Protein AF-A0A6B0SYF2-F1 (afdb_monomer)

Secondary structure (DSSP, 8-state):
----------EEEE--HHHHHHHHHHHTT-----S-TTS-HHHHHHHHHHHHHHHHHHHHHHHHHH-GGGEEE---TTS-SEEETTTEEEEEEE---SS--EEE--HHHHHH---SEEEEEEEEE-TTT--EEEEEEEEEEEHHHHHHHPEEEE-TT---EEEEEEGGGSBPGGGHHHHHTT-

Radius of gyration: 15.95 Å; Cα contacts (8 Å, |Δi|>4): 305; chains: 1; bounding box: 37×39×47 Å

Organism: NCBI:txid2692199

Solvent-accessible surface area (backbone atoms only — not comparable to full-atom values): 10683 Å² total; per-residue (Å²): 131,83,79,76,80,74,91,51,72,60,50,76,44,71,62,43,74,63,42,54,48,55,35,42,76,75,49,60,87,64,88,79,85,71,93,60,80,91,53,55,71,67,57,51,52,50,54,49,52,44,35,50,50,45,47,34,51,47,48,58,49,45,26,74,73,69,38,56,94,32,52,43,82,62,67,45,93,96,52,41,33,34,31,37,75,86,71,47,19,30,35,71,42,56,48,90,59,99,83,61,74,68,38,75,52,39,48,71,47,65,77,69,47,79,38,53,27,41,36,37,33,32,63,40,53,38,90,88,77,69,46,76,47,30,34,34,37,47,17,30,44,44,46,74,58,44,68,79,57,40,42,85,42,81,52,92,93,50,92,61,76,32,22,31,36,50,46,84,77,39,42,48,62,85,56,47,63,72,53,62,77,73,111

Nearest PDB structures (foldseek):
  8q5o-assembly1_A  TM=5.942E-01  e=2.520E-03  Escherichia coli
  4pbb-assembly1_B  TM=3.711E-01  e=7.738E-01  Acinetobacter baumannii SDF
  4d70-assembly2_B  TM=3.763E-01  e=3.142E+00  Clostridium perfringens
  5u89-assembly1_A  TM=2.869E-01  e=1.816E+00  Geobacillus sp. Y4.1MC1

Structure (mmCIF, N/CA/C/O backbone):
data_AF-A0A6B0SYF2-F1
#
_entry.id   AF-A0A6B0SYF2-F1
#
loop_
_atom_site.group_PDB
_atom_site.id
_atom_site.type_symbol
_atom_site.label_atom_id
_atom_site.label_alt_id
_atom_site.label_comp_id
_atom_site.label_asym_id
_atom_site.label_entity_id
_atom_site.label_seq_id
_atom_site.pdbx_PDB_ins_code
_atom_site.Cartn_x
_atom_site.Cartn_y
_atom_site.Cartn_z
_atom_site.occupancy
_atom_site.B_iso_or_equiv
_atom_site.auth_seq_id
_atom_site.auth_comp_id
_atom_site.auth_asym_id
_atom_site.auth_atom_id
_atom_site.pdbx_PDB_model_num
ATOM 1 N N . MET A 1 1 ? -3.662 -2.494 -30.083 1.00 35.22 1 MET A N 1
ATOM 2 C CA . MET A 1 1 ? -4.767 -3.052 -29.278 1.00 35.22 1 MET A CA 1
ATOM 3 C C . MET A 1 1 ? -5.211 -1.942 -28.348 1.00 35.22 1 MET A C 1
ATOM 5 O O . MET A 1 1 ? -4.351 -1.374 -27.693 1.00 35.22 1 MET A O 1
ATOM 9 N N . SER A 1 2 ? -6.476 -1.518 -28.399 1.00 30.83 2 SER A N 1
ATOM 10 C CA . SER A 1 2 ? -6.981 -0.477 -27.497 1.00 30.83 2 SER A CA 1
ATOM 11 C C . SER A 1 2 ? -7.066 -1.072 -26.095 1.00 30.83 2 SER A C 1
ATOM 13 O O . SER A 1 2 ? -7.820 -2.030 -25.904 1.00 30.83 2 SER A O 1
ATOM 15 N N . GLY A 1 3 ? -6.277 -0.552 -25.153 1.00 31.77 3 GLY A N 1
ATOM 16 C CA . GLY A 1 3 ? -6.391 -0.919 -23.745 1.00 31.77 3 GLY A CA 1
ATOM 17 C C . GLY A 1 3 ? -7.834 -0.703 -23.308 1.00 31.77 3 GLY A C 1
ATOM 18 O O . GLY A 1 3 ? -8.372 0.393 -23.464 1.00 31.77 3 GLY A O 1
ATOM 19 N N . LYS A 1 4 ? -8.498 -1.771 -22.863 1.00 35.62 4 LYS A N 1
ATOM 20 C CA . LYS A 1 4 ? -9.776 -1.628 -22.176 1.00 35.62 4 LYS A CA 1
ATOM 21 C C . LYS A 1 4 ? -9.460 -0.890 -20.884 1.00 35.62 4 LYS A C 1
ATOM 23 O O . LYS A 1 4 ? -8.804 -1.456 -20.018 1.00 35.62 4 LYS A O 1
ATOM 28 N N . GLN A 1 5 ? -9.878 0.367 -20.808 1.00 40.06 5 GLN A N 1
ATOM 29 C CA . GLN A 1 5 ? -9.921 1.112 -19.563 1.00 40.06 5 GLN A CA 1
ATOM 30 C C . GLN A 1 5 ? -10.749 0.271 -18.588 1.00 40.06 5 GLN A C 1
ATOM 32 O O . GLN A 1 5 ? -11.909 -0.043 -18.861 1.00 40.06 5 GLN A O 1
ATOM 37 N N . VAL A 1 6 ? -10.100 -0.230 -17.543 1.00 44.19 6 VAL A N 1
ATOM 38 C CA . VAL A 1 6 ? -10.791 -0.886 -16.441 1.00 44.19 6 VAL A CA 1
ATOM 39 C C . VAL A 1 6 ? -11.390 0.264 -15.642 1.00 44.19 6 VAL A C 1
ATOM 41 O O . VAL A 1 6 ? -10.643 1.092 -15.130 1.00 44.19 6 VAL A O 1
ATOM 44 N N . ASP A 1 7 ? -12.719 0.376 -15.628 1.00 45.16 7 ASP A N 1
ATOM 45 C CA . ASP A 1 7 ? -13.437 1.342 -14.789 1.00 45.16 7 ASP A CA 1
ATOM 46 C C . ASP A 1 7 ? -13.315 0.897 -13.323 1.00 45.16 7 ASP A C 1
ATOM 48 O O . ASP A 1 7 ? -14.240 0.333 -12.744 1.00 45.16 7 ASP A O 1
ATOM 52 N N . THR A 1 8 ? -12.137 1.081 -12.736 1.00 53.09 8 THR A N 1
ATOM 53 C CA . THR A 1 8 ? -11.933 1.051 -11.288 1.00 53.09 8 THR A CA 1
ATOM 54 C C . THR A 1 8 ? -11.911 2.486 -10.797 1.00 53.09 8 THR A C 1
ATOM 56 O O . THR A 1 8 ? -11.201 3.321 -11.360 1.00 53.09 8 THR A O 1
ATOM 59 N N . ALA A 1 9 ? -12.709 2.790 -9.775 1.00 61.03 9 ALA A N 1
ATOM 60 C CA . ALA A 1 9 ? -12.552 4.028 -9.029 1.00 61.03 9 ALA A CA 1
ATOM 61 C C . ALA A 1 9 ? -11.211 3.932 -8.293 1.00 61.03 9 ALA A C 1
ATOM 63 O O . ALA A 1 9 ? -11.071 3.165 -7.346 1.00 61.03 9 ALA A O 1
ATOM 64 N N . THR A 1 10 ? -10.193 4.612 -8.818 1.00 71.12 10 THR A N 1
ATOM 65 C CA . THR A 1 10 ? -8.870 4.663 -8.201 1.00 71.12 10 THR A CA 1
ATOM 66 C C . THR A 1 10 ? -8.692 5.985 -7.472 1.00 71.12 10 THR A C 1
ATOM 68 O O . THR A 1 10 ? -9.201 7.029 -7.895 1.00 71.12 10 THR A O 1
ATOM 71 N N . THR A 1 11 ? -7.937 5.950 -6.377 1.00 81.88 11 THR A N 1
ATOM 72 C CA . THR A 1 11 ? -7.636 7.138 -5.572 1.00 81.88 11 THR A CA 1
ATOM 73 C C . THR A 1 11 ? -6.151 7.439 -5.657 1.00 81.88 11 THR A C 1
ATOM 75 O O . THR A 1 11 ? -5.318 6.617 -5.286 1.00 81.88 11 THR A O 1
ATOM 78 N N . SER A 1 12 ? -5.795 8.631 -6.138 1.00 85.25 12 SER A N 1
ATOM 79 C CA . SER A 1 12 ? -4.397 9.059 -6.234 1.00 85.25 12 SER A CA 1
ATOM 80 C C . SER A 1 12 ? -3.984 9.892 -5.022 1.00 85.25 12 SER A C 1
ATOM 82 O O . SER A 1 12 ? -4.544 10.956 -4.754 1.00 85.25 12 SER A O 1
ATOM 84 N N . LEU A 1 13 ? -2.973 9.411 -4.307 1.00 87.25 13 LEU A N 1
ATOM 85 C CA . LEU A 1 13 ? -2.384 10.032 -3.130 1.00 87.25 13 LEU A CA 1
ATOM 86 C C . LEU A 1 13 ? -1.036 10.646 -3.504 1.00 87.25 13 LEU A C 1
ATOM 88 O O . LEU A 1 13 ? -0.145 9.980 -4.030 1.00 87.25 13 LEU A O 1
ATOM 92 N N . ARG A 1 14 ? -0.860 11.942 -3.241 1.00 89.56 14 ARG A N 1
ATOM 93 C CA . ARG A 1 14 ? 0.397 12.631 -3.549 1.00 89.56 14 ARG A CA 1
ATOM 94 C C . ARG A 1 14 ? 1.475 12.267 -2.530 1.00 89.56 14 ARG A C 1
ATOM 96 O O . ARG A 1 14 ? 1.251 12.402 -1.331 1.00 89.56 14 ARG A O 1
ATOM 103 N N . ILE A 1 15 ? 2.674 11.945 -3.012 1.00 88.19 15 ILE A N 1
ATOM 104 C CA . ILE A 1 15 ? 3.844 11.759 -2.150 1.00 88.19 15 ILE A CA 1
ATOM 105 C C . ILE A 1 15 ? 4.312 13.142 -1.682 1.00 88.19 15 ILE A C 1
ATOM 107 O O . ILE A 1 15 ? 4.732 13.983 -2.481 1.00 88.19 15 ILE A O 1
ATOM 111 N N . THR A 1 16 ? 4.186 13.400 -0.382 1.00 88.69 16 THR A N 1
ATOM 112 C CA . THR A 1 16 ? 4.585 14.666 0.251 1.00 88.69 16 THR A CA 1
ATOM 113 C C . THR A 1 16 ? 5.988 14.575 0.846 1.00 88.69 16 THR A C 1
ATOM 115 O O . THR A 1 16 ? 6.519 13.483 1.046 1.00 88.69 16 THR A O 1
ATOM 118 N N . ASP A 1 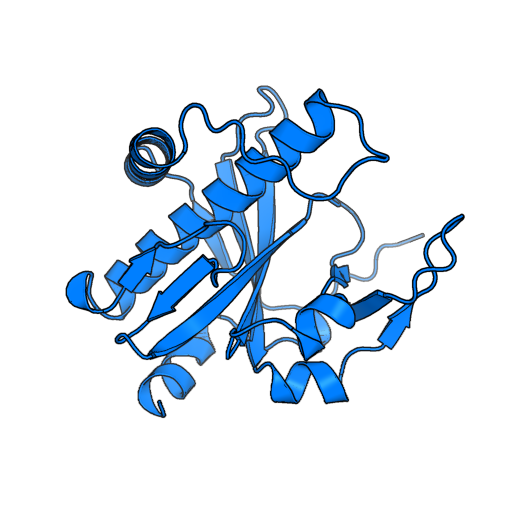17 ? 6.577 15.722 1.193 1.00 87.25 17 ASP A N 1
ATOM 119 C CA . ASP A 1 17 ? 7.881 15.765 1.866 1.00 87.25 17 ASP A CA 1
ATOM 120 C C . ASP A 1 17 ? 7.869 15.023 3.213 1.00 87.25 17 ASP A C 1
ATOM 122 O O . ASP A 1 17 ? 8.885 14.449 3.597 1.00 87.25 17 ASP A O 1
ATOM 126 N N . SER A 1 18 ? 6.726 14.991 3.921 1.00 87.31 18 SER A N 1
ATOM 127 C CA . SER A 1 18 ? 6.614 14.201 5.156 1.00 87.31 18 SER A CA 1
ATOM 128 C C . SER A 1 18 ? 6.722 12.715 4.857 1.00 87.31 18 SER A C 1
ATOM 130 O O . SER A 1 18 ? 7.582 12.063 5.430 1.00 87.31 18 SER A O 1
ATOM 132 N N . ILE A 1 19 ? 5.940 12.219 3.892 1.00 89.75 19 ILE A N 1
ATOM 133 C CA . ILE A 1 19 ? 5.958 10.808 3.480 1.00 89.75 19 ILE A CA 1
ATOM 134 C C . ILE A 1 19 ? 7.374 10.384 3.071 1.00 89.75 19 ILE A C 1
ATOM 136 O O . ILE A 1 19 ? 7.854 9.338 3.498 1.00 89.75 19 ILE A O 1
ATOM 140 N N . ARG A 1 20 ? 8.074 11.215 2.283 1.00 85.69 20 ARG A N 1
ATOM 141 C CA . ARG A 1 20 ? 9.464 10.939 1.881 1.00 85.69 20 ARG A CA 1
ATOM 142 C C . ARG A 1 20 ? 10.401 10.857 3.080 1.00 85.69 20 ARG A C 1
ATOM 144 O O . ARG A 1 20 ? 11.195 9.930 3.163 1.00 85.69 20 ARG A O 1
ATOM 151 N N . ARG A 1 21 ? 10.290 11.795 4.019 1.00 86.56 21 ARG A N 1
ATOM 152 C CA . ARG A 1 21 ? 11.096 11.803 5.243 1.00 86.56 21 ARG A CA 1
ATOM 153 C C . ARG A 1 21 ? 10.814 10.583 6.119 1.00 86.56 21 ARG A C 1
ATOM 155 O O . ARG A 1 21 ? 11.758 10.001 6.640 1.00 86.56 21 ARG A O 1
ATOM 162 N N . ASP A 1 22 ? 9.555 10.195 6.286 1.00 84.62 22 ASP A N 1
ATOM 163 C CA . ASP A 1 22 ? 9.177 9.060 7.135 1.00 84.62 22 ASP A CA 1
ATOM 164 C C . ASP A 1 22 ? 9.677 7.742 6.516 1.00 84.62 22 ASP A C 1
ATOM 166 O O . ASP A 1 22 ? 10.263 6.905 7.209 1.00 84.62 22 ASP A O 1
ATOM 170 N N . TYR A 1 23 ? 9.588 7.623 5.185 1.00 84.50 23 TYR A N 1
ATOM 171 C CA . TYR A 1 23 ? 10.283 6.592 4.411 1.00 84.50 23 TYR A CA 1
ATOM 172 C C . TYR A 1 23 ? 11.799 6.598 4.649 1.00 84.50 23 TYR A C 1
ATOM 174 O O . TYR A 1 23 ? 12.369 5.560 4.976 1.00 84.50 23 TYR A O 1
ATOM 182 N N . GLU A 1 24 ? 12.471 7.744 4.528 1.00 84.38 24 GLU A N 1
ATOM 183 C CA . GLU A 1 24 ? 13.925 7.840 4.697 1.00 84.38 24 GLU A CA 1
ATOM 184 C C . GLU A 1 24 ? 14.381 7.481 6.118 1.00 84.38 24 GLU A C 1
ATOM 186 O O . GLU A 1 24 ? 15.397 6.805 6.287 1.00 84.38 24 GLU A O 1
ATOM 191 N N . VAL A 1 25 ? 13.631 7.895 7.144 1.00 84.50 25 VAL A N 1
ATOM 192 C CA . VAL A 1 25 ? 13.921 7.576 8.551 1.00 84.50 25 VAL A CA 1
ATOM 193 C C . VAL A 1 25 ? 13.874 6.073 8.787 1.00 84.50 25 VAL A C 1
ATOM 195 O O . VAL A 1 25 ? 14.714 5.540 9.515 1.00 84.50 25 VAL A O 1
ATOM 198 N N . LYS A 1 26 ? 12.895 5.395 8.186 1.00 78.31 26 LYS A N 1
ATOM 199 C CA . LYS A 1 26 ? 12.643 3.986 8.462 1.00 78.31 26 LYS A CA 1
ATOM 200 C C . LYS A 1 26 ? 13.420 3.044 7.544 1.00 78.31 26 LYS A C 1
ATOM 202 O O . LYS A 1 26 ? 13.969 2.049 8.010 1.00 78.31 26 LYS A O 1
ATOM 207 N N . PHE A 1 27 ? 13.506 3.377 6.261 1.00 73.06 27 PHE A N 1
ATOM 208 C CA . PHE A 1 27 ? 14.021 2.493 5.217 1.00 73.06 27 PHE A CA 1
ATOM 209 C C . PHE A 1 27 ? 15.168 3.084 4.396 1.00 73.06 27 PHE A C 1
ATOM 211 O O . PHE A 1 27 ? 15.691 2.379 3.529 1.00 73.06 27 PHE A O 1
ATOM 218 N N . GLY A 1 28 ? 15.587 4.325 4.686 1.00 65.69 28 GLY A N 1
ATOM 219 C CA . GLY A 1 28 ? 16.445 5.161 3.838 1.00 65.69 28 GLY A CA 1
ATOM 220 C C . GLY A 1 28 ? 17.564 4.430 3.097 1.00 65.69 28 GLY A C 1
ATOM 221 O O . GLY A 1 28 ? 17.658 4.563 1.883 1.00 65.69 28 GLY A O 1
ATOM 222 N N . ASN A 1 29 ? 18.360 3.613 3.797 1.00 54.72 29 ASN A N 1
ATOM 223 C CA . ASN A 1 29 ? 19.320 2.682 3.191 1.00 54.72 29 ASN A CA 1
ATOM 224 C C . ASN A 1 29 ? 19.096 1.270 3.748 1.00 54.72 29 ASN A C 1
ATOM 226 O O . ASN A 1 29 ? 19.748 0.877 4.716 1.00 54.72 29 ASN A O 1
ATOM 230 N N . THR A 1 30 ? 18.163 0.510 3.177 1.00 49.91 30 THR A N 1
ATOM 231 C CA . THR A 1 30 ? 17.878 -0.861 3.624 1.00 49.91 30 THR A CA 1
ATOM 232 C C . THR A 1 30 ? 18.391 -1.927 2.656 1.00 49.91 30 THR A C 1
ATOM 234 O O . THR A 1 30 ? 18.005 -1.991 1.489 1.00 49.91 30 THR A O 1
ATOM 237 N N . ASP A 1 31 ? 19.222 -2.827 3.194 1.00 47.09 31 ASP A N 1
ATOM 238 C CA . ASP A 1 31 ? 19.783 -4.021 2.538 1.00 47.09 31 ASP A CA 1
ATOM 239 C C . ASP A 1 31 ? 18.827 -5.239 2.592 1.00 47.09 31 ASP A C 1
ATOM 241 O O . ASP A 1 31 ? 19.274 -6.388 2.587 1.00 47.09 31 ASP A O 1
ATOM 245 N N . ILE A 1 32 ? 17.508 -5.033 2.691 1.00 43.88 32 ILE A N 1
ATOM 246 C CA . ILE A 1 32 ? 16.548 -6.138 2.866 1.00 43.88 32 ILE A CA 1
ATOM 247 C C . ILE A 1 32 ? 16.426 -6.929 1.550 1.00 43.88 32 ILE A C 1
ATOM 249 O O . ILE A 1 32 ? 15.955 -6.415 0.535 1.00 43.88 32 ILE A O 1
ATOM 253 N N . LYS A 1 33 ? 16.883 -8.187 1.543 1.00 42.91 33 LYS A N 1
ATOM 254 C CA . LYS A 1 33 ? 16.984 -9.040 0.345 1.00 42.91 33 LYS A CA 1
ATOM 255 C C . LYS A 1 33 ? 15.795 -9.993 0.235 1.00 42.91 33 LYS A C 1
ATOM 257 O O . LYS A 1 33 ? 15.861 -11.102 0.744 1.00 42.91 33 LYS A O 1
ATOM 262 N N . TRP A 1 34 ? 14.769 -9.603 -0.512 1.00 46.50 34 TRP A N 1
ATOM 263 C CA . TRP A 1 34 ? 13.652 -10.489 -0.855 1.00 46.50 34 TRP A CA 1
ATOM 264 C C . TRP A 1 34 ? 13.846 -11.190 -2.205 1.00 46.50 34 TRP A C 1
ATOM 266 O O . TRP A 1 34 ? 14.636 -10.742 -3.039 1.00 46.50 34 TRP A O 1
ATOM 276 N N . GLY A 1 35 ? 13.124 -12.299 -2.394 1.00 43.03 35 GLY A N 1
ATOM 277 C CA . GLY A 1 35 ? 13.345 -13.378 -3.370 1.00 43.03 35 GLY A CA 1
ATOM 278 C C . GLY A 1 35 ? 13.269 -13.078 -4.877 1.00 43.03 35 GLY A C 1
ATOM 279 O O . GLY A 1 35 ? 13.050 -13.997 -5.661 1.00 43.03 35 GLY A O 1
ATOM 280 N N . ASP A 1 36 ? 13.516 -11.846 -5.318 1.00 50.19 36 ASP A N 1
ATOM 281 C CA . ASP A 1 36 ? 13.570 -11.438 -6.730 1.00 50.19 36 ASP A CA 1
ATOM 282 C C . ASP A 1 36 ? 14.929 -11.776 -7.389 1.00 50.19 36 ASP A C 1
ATOM 284 O O . ASP A 1 36 ? 15.608 -10.940 -7.998 1.00 50.19 36 ASP A O 1
ATOM 288 N N . TYR A 1 37 ? 15.387 -13.022 -7.258 1.00 49.91 37 TYR A N 1
ATOM 289 C CA . TYR A 1 37 ? 16.727 -13.435 -7.706 1.00 49.91 37 TYR A CA 1
ATOM 290 C C . TYR A 1 37 ? 16.936 -13.361 -9.229 1.00 49.91 37 TYR A C 1
ATOM 292 O O . TYR A 1 37 ? 18.078 -13.349 -9.684 1.00 49.91 37 TYR A O 1
ATOM 300 N N . TYR A 1 38 ? 15.855 -13.284 -10.007 1.00 57.50 38 TYR A N 1
ATOM 301 C CA . TYR A 1 38 ? 15.871 -13.192 -11.473 1.00 57.50 38 TYR A CA 1
ATOM 302 C C . TYR A 1 38 ? 15.960 -11.753 -12.012 1.00 57.50 38 TYR A C 1
ATOM 304 O O . TYR A 1 38 ? 16.214 -11.576 -13.202 1.00 57.50 38 TYR A O 1
ATOM 312 N N . ARG A 1 39 ? 15.763 -10.732 -11.167 1.00 61.25 39 ARG A N 1
ATOM 313 C CA . ARG A 1 39 ? 15.851 -9.311 -11.549 1.00 61.25 39 ARG A CA 1
ATOM 314 C C . ARG A 1 39 ? 17.251 -8.753 -11.306 1.00 61.25 39 ARG A C 1
ATOM 316 O O . ARG A 1 39 ? 17.987 -9.254 -10.445 1.00 61.25 39 ARG A O 1
ATOM 323 N N . SER A 1 40 ? 17.621 -7.706 -12.045 1.00 67.06 40 SER A N 1
ATOM 324 C CA . SER A 1 40 ? 18.858 -6.973 -11.762 1.00 67.06 40 SER A CA 1
ATOM 325 C C . SER A 1 40 ? 18.793 -6.296 -10.386 1.00 67.06 40 SER A C 1
ATOM 327 O O . SER A 1 40 ? 17.723 -6.106 -9.808 1.00 67.06 40 SER A O 1
ATOM 329 N N . GLU A 1 41 ? 19.950 -5.963 -9.818 1.00 70.06 41 GLU A N 1
ATOM 330 C CA . GLU A 1 41 ? 20.017 -5.289 -8.517 1.00 70.06 41 GLU A CA 1
ATOM 331 C C . GLU A 1 41 ? 19.336 -3.915 -8.536 1.00 70.06 41 GLU A C 1
ATOM 333 O O . GLU A 1 41 ? 18.593 -3.599 -7.609 1.00 70.06 41 GLU A O 1
ATOM 338 N N . ASP A 1 42 ? 19.511 -3.160 -9.620 1.00 70.62 42 ASP A N 1
ATOM 339 C CA . ASP A 1 42 ? 18.903 -1.840 -9.795 1.00 70.62 42 ASP A CA 1
ATOM 340 C C . ASP A 1 42 ? 17.371 -1.925 -9.883 1.00 70.62 42 ASP A C 1
ATOM 342 O O . ASP A 1 42 ? 16.673 -1.185 -9.191 1.00 70.62 42 ASP A O 1
ATOM 346 N N . GLU A 1 43 ? 16.831 -2.883 -10.647 1.00 67.38 43 GLU A N 1
ATOM 347 C CA . GLU A 1 43 ? 15.379 -3.117 -10.728 1.00 67.38 43 GLU A CA 1
ATOM 348 C C . GLU A 1 43 ? 14.797 -3.536 -9.374 1.00 67.38 43 GLU A C 1
ATOM 350 O O . GLU A 1 43 ? 13.762 -3.018 -8.954 1.00 67.38 43 GLU A O 1
ATOM 355 N N . ARG A 1 44 ? 15.481 -4.433 -8.647 1.00 68.06 44 ARG A N 1
ATOM 356 C CA . ARG A 1 44 ? 15.064 -4.826 -7.291 1.00 68.06 44 ARG A CA 1
ATOM 357 C C . ARG A 1 44 ? 15.021 -3.638 -6.339 1.00 68.06 44 ARG A C 1
ATOM 359 O O . ARG A 1 44 ? 14.090 -3.530 -5.545 1.00 68.06 44 ARG A O 1
ATOM 366 N N . ASN A 1 45 ? 16.033 -2.776 -6.389 1.00 72.50 45 ASN A N 1
ATOM 367 C CA . ASN A 1 45 ? 16.116 -1.614 -5.514 1.00 72.50 45 ASN A CA 1
ATOM 368 C C . ASN A 1 45 ? 15.041 -0.576 -5.867 1.00 72.50 45 ASN A C 1
ATOM 370 O O . ASN A 1 45 ? 14.431 -0.017 -4.957 1.00 72.50 45 ASN A O 1
ATOM 374 N N . SER A 1 46 ? 14.747 -0.375 -7.158 1.00 74.38 46 SER A N 1
ATOM 375 C CA . SER A 1 46 ? 13.654 0.502 -7.596 1.00 74.38 46 SER A CA 1
ATOM 376 C C . SER A 1 46 ? 12.296 -0.016 -7.124 1.00 74.38 46 SER A C 1
ATOM 378 O O . SER A 1 46 ? 11.559 0.714 -6.471 1.00 74.38 46 SER A O 1
ATOM 380 N N . HIS A 1 47 ? 11.987 -1.292 -7.366 1.00 74.06 47 HIS A N 1
ATOM 381 C CA . HIS A 1 47 ? 10.714 -1.881 -6.943 1.00 74.06 47 HIS A CA 1
ATOM 382 C C . HIS A 1 47 ? 10.547 -1.863 -5.418 1.00 74.06 47 HIS A C 1
ATOM 384 O O . HIS A 1 47 ? 9.453 -1.611 -4.921 1.00 74.06 47 HIS A O 1
ATOM 390 N N . ARG A 1 48 ? 11.634 -2.087 -4.666 1.00 75.12 48 ARG A N 1
ATOM 391 C CA . ARG A 1 48 ? 11.626 -1.989 -3.199 1.00 75.12 48 ARG A CA 1
ATOM 392 C C . ARG A 1 48 ? 11.299 -0.574 -2.734 1.00 75.12 48 ARG A C 1
ATOM 394 O O . ARG A 1 48 ? 10.463 -0.406 -1.852 1.00 75.12 48 ARG A O 1
ATOM 401 N N . ARG A 1 49 ? 11.953 0.433 -3.320 1.00 80.81 49 ARG A N 1
ATOM 402 C CA . ARG A 1 49 ? 11.690 1.845 -3.016 1.00 80.81 49 ARG A CA 1
ATOM 403 C C . ARG A 1 49 ? 10.217 2.174 -3.245 1.00 80.81 49 ARG A C 1
ATOM 405 O O . ARG A 1 49 ? 9.594 2.792 -2.390 1.00 80.81 49 ARG A O 1
ATOM 412 N N . ASP A 1 50 ? 9.662 1.730 -4.364 1.00 83.19 50 ASP A N 1
ATOM 413 C CA . ASP A 1 50 ? 8.275 2.017 -4.721 1.00 83.19 50 ASP A CA 1
ATOM 414 C C . ASP A 1 50 ? 7.282 1.277 -3.808 1.00 83.19 50 ASP A C 1
ATOM 416 O O . ASP A 1 50 ? 6.252 1.839 -3.440 1.00 83.19 50 ASP A O 1
ATOM 420 N N . GLY A 1 51 ? 7.609 0.055 -3.373 1.00 85.00 51 GLY A N 1
ATOM 421 C CA . GLY A 1 51 ? 6.861 -0.672 -2.342 1.00 85.00 51 GLY A CA 1
ATOM 422 C C . GLY A 1 51 ? 6.801 0.097 -1.022 1.00 85.00 51 GLY A C 1
ATOM 423 O O . GLY A 1 51 ? 5.717 0.455 -0.565 1.00 85.00 51 GLY A O 1
ATOM 424 N N . PHE A 1 52 ? 7.957 0.469 -0.468 1.00 87.62 52 PHE A N 1
ATOM 425 C CA . PHE A 1 52 ? 8.001 1.208 0.796 1.00 87.62 52 PHE A CA 1
ATOM 426 C C . PHE A 1 52 ? 7.392 2.610 0.706 1.00 87.62 52 PHE A C 1
ATOM 428 O O . PHE A 1 52 ? 6.811 3.087 1.677 1.00 87.62 52 PHE A O 1
ATOM 435 N N . LEU A 1 53 ? 7.491 3.289 -0.440 1.00 89.50 53 LEU A N 1
ATOM 436 C CA . LEU A 1 53 ? 6.802 4.565 -0.649 1.00 89.50 53 LEU A CA 1
ATOM 437 C C . LEU A 1 53 ? 5.281 4.393 -0.701 1.00 89.50 53 LEU A C 1
ATOM 439 O O . LEU A 1 53 ? 4.558 5.252 -0.188 1.00 89.50 53 LEU A O 1
ATOM 443 N N . ALA A 1 54 ? 4.787 3.300 -1.288 1.00 90.81 54 ALA A N 1
ATOM 444 C CA . ALA A 1 54 ? 3.370 2.965 -1.251 1.00 90.81 54 ALA A CA 1
ATOM 445 C C . ALA A 1 54 ? 2.897 2.694 0.182 1.00 90.81 54 ALA A C 1
ATOM 447 O O . ALA A 1 54 ? 1.889 3.263 0.599 1.00 90.81 54 ALA A O 1
ATOM 448 N N . GLU A 1 55 ? 3.655 1.913 0.955 1.00 93.31 55 GLU A N 1
ATOM 449 C CA . GLU A 1 55 ? 3.378 1.682 2.375 1.00 93.31 55 GLU A CA 1
ATOM 450 C C . GLU A 1 55 ? 3.357 2.992 3.170 1.00 93.31 55 GLU A C 1
ATOM 452 O O . GLU A 1 55 ? 2.367 3.277 3.835 1.00 93.31 55 GLU A O 1
ATOM 457 N N . ALA A 1 56 ? 4.392 3.830 3.047 1.00 93.44 56 ALA A N 1
ATOM 458 C CA . ALA A 1 56 ? 4.481 5.121 3.733 1.00 93.44 56 ALA A CA 1
ATOM 459 C C . ALA A 1 56 ? 3.283 6.029 3.415 1.00 93.44 56 ALA A C 1
ATOM 461 O O . ALA A 1 56 ? 2.739 6.704 4.288 1.00 93.44 56 ALA A O 1
ATOM 462 N N . THR A 1 57 ? 2.859 6.037 2.150 1.00 94.31 57 THR A N 1
ATOM 463 C CA . THR A 1 57 ? 1.718 6.839 1.698 1.00 94.31 57 THR A CA 1
ATOM 464 C C . THR A 1 57 ? 0.400 6.314 2.270 1.00 94.31 57 THR A C 1
ATOM 466 O O . THR A 1 57 ? -0.458 7.104 2.661 1.00 94.31 57 THR A O 1
ATOM 469 N N . LEU A 1 58 ? 0.236 4.991 2.354 1.00 94.50 58 LEU A N 1
ATOM 470 C CA . LEU A 1 58 ? -0.937 4.376 2.973 1.00 94.50 58 LEU A CA 1
ATOM 471 C C . LEU A 1 58 ? -0.948 4.558 4.493 1.00 94.50 58 LEU A C 1
ATOM 473 O O . LEU A 1 58 ? -2.016 4.790 5.047 1.00 94.50 58 LEU A O 1
ATOM 477 N N . VAL A 1 59 ? 0.208 4.515 5.160 1.00 95.19 59 VAL A N 1
ATOM 478 C CA . VAL A 1 59 ? 0.337 4.836 6.590 1.00 95.19 59 VAL A CA 1
ATOM 479 C C . VAL A 1 59 ? -0.172 6.251 6.853 1.00 95.19 59 VAL A C 1
ATOM 481 O O . VAL A 1 59 ? -1.123 6.399 7.610 1.00 95.19 59 VAL A O 1
ATOM 484 N N . ASP A 1 60 ? 0.339 7.265 6.147 1.00 94.75 60 ASP A N 1
ATOM 485 C CA . ASP A 1 60 ? -0.130 8.657 6.283 1.00 94.75 60 ASP A CA 1
ATOM 486 C C . ASP A 1 60 ? -1.647 8.796 6.021 1.00 94.75 60 ASP A C 1
ATOM 488 O O . ASP A 1 60 ? -2.342 9.546 6.714 1.00 94.75 60 ASP A O 1
ATOM 492 N N . MET A 1 61 ? -2.195 8.044 5.058 1.00 93.94 61 MET A N 1
ATOM 493 C CA . MET A 1 61 ? -3.641 7.985 4.818 1.00 93.94 61 MET A CA 1
ATOM 494 C C . MET A 1 61 ? -4.396 7.377 6.011 1.00 93.94 61 MET A C 1
ATOM 496 O O . MET A 1 61 ? -5.384 7.959 6.466 1.00 93.94 61 MET A O 1
ATOM 500 N N . PHE A 1 62 ? -3.952 6.229 6.529 1.00 94.19 62 PHE A N 1
ATOM 501 C CA . PHE A 1 62 ? -4.584 5.560 7.665 1.00 94.19 62 PHE A CA 1
ATOM 502 C C . PHE A 1 62 ? -4.500 6.406 8.934 1.00 94.19 62 PHE A C 1
ATOM 504 O O . PHE A 1 62 ? -5.511 6.568 9.610 1.00 94.19 62 PHE A O 1
ATOM 511 N N . GLU A 1 63 ? -3.358 7.023 9.232 1.00 94.31 63 GLU A N 1
ATOM 512 C CA . GLU A 1 63 ? -3.187 7.875 10.414 1.00 94.31 63 GLU A CA 1
ATOM 513 C C . GLU A 1 63 ? -4.172 9.053 10.397 1.00 94.31 63 GLU A C 1
ATOM 515 O O . GLU A 1 63 ? -4.794 9.372 11.410 1.00 94.31 63 GLU A O 1
ATOM 520 N N . LYS A 1 64 ? -4.402 9.658 9.223 1.00 91.81 64 LYS A N 1
ATOM 521 C CA . LYS A 1 64 ? -5.411 10.719 9.046 1.00 91.81 64 LYS A CA 1
ATOM 522 C C . LYS A 1 64 ? -6.843 10.218 9.185 1.00 91.81 64 LYS A C 1
ATOM 524 O O . LYS A 1 64 ? -7.719 10.986 9.581 1.00 91.81 64 LYS A O 1
ATOM 529 N N . MET A 1 65 ? -7.091 8.968 8.812 1.00 90.69 65 MET A N 1
ATOM 530 C CA . MET A 1 65 ? -8.425 8.382 8.762 1.00 90.69 65 MET A CA 1
ATOM 531 C C . MET A 1 65 ? -8.874 7.813 10.110 1.00 90.69 65 MET A C 1
ATOM 533 O O . MET A 1 65 ? -10.034 7.983 10.483 1.00 90.69 65 MET A O 1
ATOM 537 N N . ILE A 1 66 ? -7.975 7.140 10.831 1.00 91.75 66 ILE A N 1
ATOM 538 C CA . ILE A 1 66 ? -8.287 6.392 12.056 1.00 91.75 66 ILE A CA 1
ATOM 539 C C . ILE A 1 66 ? -7.441 6.800 13.271 1.00 91.75 66 ILE A C 1
ATOM 541 O O . ILE A 1 66 ? -7.674 6.268 14.351 1.00 91.75 66 ILE A O 1
ATOM 545 N N . GLY A 1 67 ? -6.514 7.751 13.136 1.00 93.00 67 GLY A N 1
ATOM 546 C CA . GLY A 1 67 ? -5.623 8.201 14.212 1.00 93.00 67 GLY A CA 1
ATOM 547 C C . GLY A 1 67 ? -4.286 7.458 14.225 1.00 93.00 67 GLY A C 1
ATOM 548 O O . GLY A 1 67 ? -4.241 6.242 14.039 1.00 93.00 67 GLY A O 1
ATOM 549 N N . GLU A 1 68 ? -3.196 8.196 14.452 1.00 94.19 68 GLU A N 1
ATOM 550 C CA . GLU A 1 68 ? -1.813 7.687 14.470 1.00 94.19 68 GLU A CA 1
ATOM 551 C C . GLU A 1 68 ? -1.620 6.546 15.476 1.00 94.19 68 GLU A C 1
ATOM 553 O O . GLU A 1 68 ? -0.953 5.557 15.191 1.00 94.19 68 GLU A O 1
ATOM 558 N N . GLU A 1 69 ? -2.283 6.615 16.631 1.00 94.38 69 GLU A N 1
ATOM 559 C CA . GLU A 1 69 ? -2.205 5.586 17.668 1.00 94.38 69 GLU A CA 1
ATOM 560 C C . GLU A 1 69 ? -2.751 4.218 17.232 1.00 94.38 69 GLU A C 1
ATOM 562 O O . GLU A 1 69 ? -2.470 3.206 17.878 1.00 94.38 69 GLU A O 1
ATOM 567 N N . ASN A 1 70 ? -3.532 4.189 16.148 1.00 94.50 70 ASN A N 1
ATOM 568 C CA . ASN A 1 70 ? -4.146 2.987 15.599 1.00 94.50 70 ASN A CA 1
ATOM 569 C C . ASN A 1 70 ? -3.390 2.439 14.385 1.00 94.50 70 ASN A C 1
ATOM 571 O O . ASN A 1 70 ? -3.858 1.469 13.791 1.00 94.50 70 ASN A O 1
ATOM 575 N N . VAL A 1 71 ? -2.243 3.016 14.016 1.00 95.50 71 VAL A N 1
ATOM 576 C CA . VAL A 1 71 ? -1.460 2.604 12.847 1.00 95.50 71 VAL A CA 1
ATOM 577 C C . VAL A 1 71 ? -0.045 2.248 13.275 1.00 95.50 71 VAL A C 1
ATOM 579 O O . VAL A 1 71 ? 0.652 3.028 13.913 1.00 95.50 71 VAL A O 1
ATOM 582 N N . ASN A 1 72 ? 0.402 1.050 12.911 1.00 94.62 72 ASN A N 1
ATOM 583 C CA . ASN A 1 72 ? 1.783 0.634 13.097 1.00 94.62 72 ASN A CA 1
ATOM 584 C C . ASN A 1 72 ? 2.364 0.166 11.765 1.00 94.62 72 ASN A C 1
ATOM 586 O O . ASN A 1 72 ? 1.947 -0.853 11.215 1.00 94.62 72 ASN A O 1
ATOM 590 N N . TRP A 1 73 ? 3.341 0.909 11.255 1.00 93.44 73 TRP A N 1
ATOM 591 C CA . TRP A 1 73 ? 4.093 0.509 10.078 1.00 93.44 73 TRP A CA 1
ATOM 592 C C . TRP A 1 73 ? 5.150 -0.519 10.491 1.00 93.44 73 TRP A C 1
ATOM 594 O O . TRP A 1 73 ? 6.056 -0.187 11.258 1.00 93.44 73 TRP A O 1
ATOM 604 N N . LEU A 1 74 ? 5.107 -1.728 9.934 1.00 89.38 74 LEU A N 1
ATOM 605 C CA . LEU A 1 74 ? 6.035 -2.826 10.227 1.00 89.38 74 LEU A CA 1
ATOM 606 C C . LEU A 1 74 ? 7.039 -3.003 9.076 1.00 89.38 74 LEU A C 1
ATOM 608 O O . LEU A 1 74 ? 8.163 -2.518 9.210 1.00 89.38 74 LEU A O 1
ATOM 612 N N . GLY A 1 75 ? 6.615 -3.548 7.929 1.00 73.50 75 GLY A N 1
ATOM 613 C CA . GLY A 1 75 ? 7.391 -3.602 6.673 1.00 73.50 75 GLY A CA 1
ATOM 614 C C . GLY A 1 75 ? 8.674 -4.450 6.731 1.00 73.50 75 GLY A C 1
ATOM 615 O O . GLY A 1 75 ? 9.620 -4.198 5.983 1.00 73.50 75 GLY A O 1
ATOM 616 N N . ASN A 1 76 ? 8.750 -5.414 7.657 1.00 75.25 76 ASN A N 1
ATOM 617 C CA . ASN A 1 76 ? 9.902 -6.307 7.825 1.00 75.25 76 ASN A CA 1
ATOM 618 C C . ASN A 1 76 ? 9.662 -7.687 7.204 1.00 75.25 76 ASN A C 1
ATOM 620 O O . ASN A 1 76 ? 8.531 -8.109 6.980 1.00 75.25 76 ASN A O 1
ATOM 624 N N . GLU A 1 77 ? 10.749 -8.436 6.997 1.00 69.25 77 GLU A N 1
ATOM 625 C CA . GLU A 1 77 ? 10.666 -9.810 6.505 1.00 69.25 77 GLU A CA 1
ATOM 626 C C . GLU A 1 77 ? 9.906 -10.753 7.436 1.00 69.25 77 GLU A C 1
ATOM 628 O O . GLU A 1 77 ? 10.266 -10.919 8.599 1.00 69.25 77 GLU A O 1
ATOM 633 N N . GLY A 1 78 ? 8.850 -11.371 6.895 1.00 69.31 78 GLY A N 1
ATOM 634 C CA . GLY A 1 78 ? 7.943 -12.256 7.623 1.00 69.31 78 GLY A CA 1
ATOM 635 C C . GLY A 1 78 ? 6.869 -11.540 8.448 1.00 69.31 78 GLY A C 1
ATOM 636 O O . GLY A 1 78 ? 6.138 -12.213 9.170 1.00 69.31 78 GLY A O 1
ATOM 637 N N . GLU A 1 79 ? 6.760 -10.213 8.362 1.00 79.50 79 GLU A N 1
ATOM 638 C CA . GLU A 1 79 ? 5.686 -9.435 8.985 1.00 79.50 79 GLU A CA 1
ATOM 639 C C . GLU A 1 79 ? 4.749 -8.865 7.911 1.00 79.50 79 GLU A C 1
ATOM 641 O O . GLU A 1 79 ? 5.147 -8.671 6.766 1.00 79.50 79 GLU A O 1
ATOM 646 N N . VAL A 1 80 ? 3.500 -8.576 8.287 1.00 88.62 80 VAL A N 1
ATOM 647 C CA . VAL A 1 80 ? 2.610 -7.747 7.454 1.00 88.62 80 VAL A CA 1
ATOM 648 C C . VAL A 1 80 ? 3.194 -6.343 7.317 1.00 88.62 80 VAL A C 1
ATOM 650 O O . VAL A 1 80 ? 3.930 -5.894 8.195 1.00 88.62 80 VAL A O 1
ATOM 653 N N . ASP A 1 81 ? 2.827 -5.610 6.272 1.00 91.38 81 ASP A N 1
ATOM 654 C CA . ASP A 1 81 ? 3.405 -4.287 6.025 1.00 91.38 81 ASP A CA 1
ATOM 655 C C . ASP A 1 81 ? 2.878 -3.252 7.024 1.00 91.38 81 ASP A C 1
ATOM 657 O O . ASP A 1 81 ? 3.646 -2.498 7.629 1.00 91.38 81 ASP A O 1
ATOM 661 N N . ILE A 1 82 ? 1.563 -3.245 7.257 1.00 94.12 82 ILE A N 1
ATOM 662 C CA . ILE A 1 82 ? 0.892 -2.309 8.165 1.00 94.12 82 ILE A CA 1
ATOM 663 C C . ILE A 1 82 ? -0.013 -3.091 9.118 1.00 94.12 82 ILE A C 1
ATOM 665 O O . ILE A 1 82 ? -0.695 -4.034 8.719 1.00 94.12 82 ILE A O 1
ATOM 669 N N . ARG A 1 83 ? -0.045 -2.688 10.391 1.00 94.69 83 ARG A N 1
ATOM 670 C CA . ARG A 1 83 ? -0.987 -3.204 11.387 1.00 94.69 83 ARG A CA 1
ATOM 671 C C . ARG A 1 83 ? -1.897 -2.097 11.900 1.00 94.69 83 ARG A C 1
ATOM 673 O O . ARG A 1 83 ? -1.414 -1.112 12.455 1.00 94.69 83 ARG A O 1
ATOM 680 N N . LEU A 1 84 ? -3.205 -2.280 11.739 1.00 93.56 84 LEU A N 1
ATOM 681 C CA . LEU A 1 84 ? -4.240 -1.333 12.154 1.00 93.56 84 LEU A CA 1
ATOM 682 C C . LEU A 1 84 ? -4.947 -1.831 13.423 1.00 93.56 84 LEU A C 1
ATOM 684 O O . LEU A 1 84 ? -5.165 -3.032 13.589 1.00 93.56 84 LEU A O 1
ATOM 688 N N . PHE A 1 85 ? -5.266 -0.923 14.348 1.00 92.62 85 PHE A N 1
ATOM 689 C CA . PHE A 1 85 ? -5.912 -1.210 15.644 1.00 92.62 85 PHE A CA 1
ATOM 690 C C . PHE A 1 85 ? -5.230 -2.318 16.475 1.00 92.62 85 PHE A C 1
ATOM 692 O O . PHE A 1 85 ? -5.839 -2.947 17.338 1.00 92.62 85 PHE A O 1
ATOM 699 N N . GLY A 1 86 ? -3.946 -2.580 16.217 1.00 88.56 86 GLY A N 1
ATOM 700 C CA . GLY A 1 86 ? -3.161 -3.617 16.887 1.00 88.56 86 GLY A CA 1
ATOM 701 C C . GLY A 1 86 ? -3.443 -5.060 16.447 1.00 88.56 86 GLY A C 1
ATOM 702 O O . GLY A 1 86 ? -2.700 -5.946 16.867 1.00 88.56 86 GLY A O 1
ATOM 703 N N . SER A 1 87 ? -4.442 -5.311 15.597 1.00 89.75 87 SER A N 1
ATOM 704 C CA . SER A 1 87 ? -4.840 -6.665 15.178 1.00 89.75 87 SER A CA 1
ATOM 705 C C . SER A 1 87 ? -4.904 -6.851 13.666 1.00 89.75 87 SER A C 1
ATOM 707 O O . SER A 1 87 ? -4.483 -7.899 13.194 1.00 89.75 87 SER A O 1
ATOM 709 N N . VAL A 1 88 ? -5.370 -5.851 12.917 1.00 92.19 88 VAL A N 1
ATOM 710 C CA . VAL A 1 88 ? -5.661 -5.991 11.486 1.00 92.19 88 VAL A CA 1
ATOM 711 C C . VAL A 1 88 ? -4.376 -5.879 10.674 1.00 92.19 88 VAL A C 1
ATOM 713 O O . VAL A 1 88 ? -3.777 -4.806 10.602 1.00 92.19 88 VAL A O 1
ATOM 716 N N . GLY A 1 89 ? -3.934 -6.981 10.076 1.00 93.00 89 GLY A N 1
ATOM 717 C CA . GLY A 1 89 ? -2.777 -7.043 9.193 1.00 93.00 89 GLY A CA 1
ATOM 718 C C . GLY A 1 89 ? -3.115 -6.644 7.759 1.00 93.00 89 GLY A C 1
ATOM 719 O O . GLY A 1 89 ? -4.061 -7.156 7.163 1.00 93.00 89 GLY A O 1
ATOM 720 N N . VAL A 1 90 ? -2.315 -5.752 7.185 1.00 92.06 90 VAL A N 1
ATOM 721 C CA . VAL A 1 90 ? -2.468 -5.256 5.817 1.00 92.06 90 VAL A CA 1
ATOM 722 C C . VAL A 1 90 ? -1.183 -5.518 5.046 1.00 92.06 90 VAL A C 1
ATOM 724 O O . VAL A 1 90 ? -0.106 -5.119 5.489 1.00 92.06 90 VAL A O 1
ATOM 727 N N . GLU A 1 91 ? -1.311 -6.139 3.877 1.00 89.81 91 GLU A N 1
ATOM 728 C CA . GLU A 1 91 ? -0.232 -6.231 2.894 1.00 89.81 91 GLU A CA 1
ATOM 729 C C . GLU A 1 91 ? -0.457 -5.264 1.729 1.00 89.81 91 GLU A C 1
ATOM 731 O O . GLU A 1 91 ? -1.538 -5.196 1.138 1.00 89.81 91 GLU A O 1
ATOM 736 N N . VAL A 1 92 ? 0.590 -4.528 1.373 1.00 88.38 92 VAL A N 1
ATOM 737 C CA . VAL A 1 92 ? 0.613 -3.541 0.301 1.00 88.38 92 VAL A CA 1
ATOM 738 C C . VAL A 1 92 ? 1.335 -4.141 -0.896 1.00 88.38 92 VAL A C 1
ATOM 740 O O . VAL A 1 92 ? 2.511 -4.491 -0.854 1.00 88.38 92 VAL A O 1
ATOM 743 N N . LYS A 1 93 ? 0.631 -4.245 -2.019 1.00 83.50 93 LYS A N 1
ATOM 744 C CA . LYS A 1 93 ? 1.181 -4.750 -3.276 1.00 83.50 93 LYS A CA 1
ATOM 745 C C . LYS A 1 93 ? 1.326 -3.587 -4.245 1.00 83.50 93 LYS A C 1
ATOM 747 O O . LYS A 1 93 ? 0.335 -3.091 -4.761 1.00 83.50 93 LYS A O 1
ATOM 752 N N . SER A 1 94 ? 2.563 -3.161 -4.483 1.00 79.25 94 SER A N 1
ATOM 753 C CA . SER A 1 94 ? 2.887 -2.104 -5.446 1.00 79.25 94 SER A CA 1
ATOM 754 C C . SER A 1 94 ? 3.418 -2.714 -6.744 1.00 79.25 94 SER A C 1
ATOM 756 O O . SER A 1 94 ? 4.328 -3.547 -6.710 1.00 79.25 94 SER A O 1
ATOM 758 N N . ARG A 1 95 ? 2.859 -2.332 -7.900 1.00 65.50 95 ARG A N 1
ATOM 759 C CA . ARG A 1 95 ? 3.391 -2.724 -9.218 1.00 65.50 95 ARG A CA 1
ATOM 760 C C . ARG A 1 95 ? 3.785 -1.515 -10.062 1.00 65.50 95 ARG A C 1
ATOM 762 O O . ARG A 1 95 ? 3.087 -0.506 -10.097 1.00 65.50 95 ARG A O 1
ATOM 769 N N . GLN A 1 96 ? 4.850 -1.698 -10.842 1.00 55.19 96 GLN A N 1
ATOM 770 C CA . GLN A 1 96 ? 5.136 -0.917 -12.040 1.00 55.19 96 GLN A CA 1
ATOM 771 C C . GLN A 1 96 ? 4.645 -1.701 -13.270 1.00 55.19 96 GLN A C 1
ATOM 773 O O . GLN A 1 96 ? 5.340 -2.592 -13.750 1.00 55.19 96 GLN A O 1
ATOM 778 N N . ASP A 1 97 ? 3.455 -1.405 -13.794 1.00 44.00 97 ASP A N 1
ATOM 779 C CA . ASP A 1 97 ? 3.182 -1.647 -15.217 1.00 44.00 97 ASP A CA 1
ATOM 780 C C . ASP A 1 97 ? 2.155 -0.637 -15.737 1.00 44.00 97 ASP A C 1
ATOM 782 O O . ASP A 1 97 ? 1.022 -0.559 -15.269 1.00 44.00 97 ASP A O 1
ATOM 786 N N . SER A 1 98 ? 2.575 0.135 -16.738 1.00 38.00 98 SER A N 1
ATOM 787 C CA . SER A 1 98 ? 1.785 1.150 -17.440 1.00 38.00 98 SER A CA 1
ATOM 788 C C . SER A 1 98 ? 0.580 0.610 -18.222 1.00 38.00 98 SER A C 1
ATOM 790 O O . SER A 1 98 ? -0.177 1.408 -18.778 1.00 38.00 98 SER A O 1
ATOM 792 N N . THR A 1 99 ? 0.415 -0.714 -18.340 1.00 37.00 99 THR A N 1
ATOM 793 C CA . THR A 1 99 ? -0.559 -1.269 -19.292 1.00 37.00 99 THR A CA 1
ATOM 794 C C . THR A 1 99 ? -1.519 -2.324 -18.771 1.00 37.00 99 THR A C 1
ATOM 796 O O . THR A 1 99 ? -2.575 -2.487 -19.385 1.00 37.00 99 THR A O 1
ATOM 799 N N . GLU A 1 100 ? -1.249 -2.990 -17.648 1.00 44.75 100 GLU A N 1
ATOM 800 C CA . GLU A 1 100 ? -2.165 -3.999 -17.112 1.00 44.75 100 GLU A CA 1
ATOM 801 C C . GLU A 1 100 ? -2.121 -4.019 -15.574 1.00 44.75 100 GLU A C 1
ATOM 803 O O . GLU A 1 100 ? -1.196 -4.552 -14.970 1.00 44.75 100 GLU A O 1
ATOM 808 N N . TYR A 1 101 ? -3.151 -3.450 -14.934 1.00 49.34 101 TYR A N 1
ATOM 809 C CA . TYR A 1 101 ? -3.383 -3.471 -13.482 1.00 49.34 101 TYR A CA 1
ATOM 810 C C . TYR A 1 101 ? -3.704 -4.895 -12.968 1.00 49.34 101 TYR A C 1
ATOM 812 O O . TYR A 1 101 ? -4.805 -5.171 -12.486 1.00 49.34 101 TYR A O 1
ATOM 820 N N . ARG A 1 102 ? -2.777 -5.843 -13.130 1.00 49.84 102 ARG A N 1
ATOM 821 C CA . ARG A 1 102 ? -2.911 -7.228 -12.654 1.00 49.84 102 ARG A CA 1
ATOM 822 C C . ARG A 1 102 ? -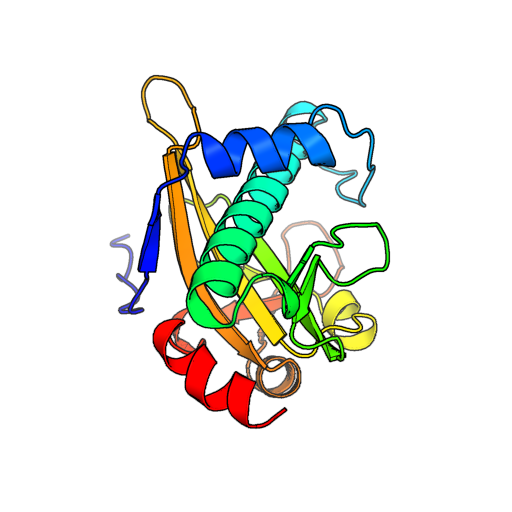2.368 -7.307 -11.228 1.00 49.84 102 ARG A C 1
ATOM 824 O O . ARG A 1 102 ? -1.194 -7.019 -11.009 1.00 49.84 102 ARG A O 1
ATOM 831 N N . SER A 1 103 ? -3.197 -7.642 -10.238 1.00 54.41 103 SER A N 1
ATOM 832 C CA . SER A 1 103 ? -2.747 -7.758 -8.842 1.00 54.41 103 SER A CA 1
ATOM 833 C C . SER A 1 103 ? -2.080 -9.112 -8.630 1.00 54.41 103 SER A C 1
ATOM 835 O O . SER A 1 103 ? -2.635 -10.123 -9.032 1.00 54.41 103 SER A O 1
ATOM 837 N N . MET A 1 104 ? -0.883 -9.149 -8.033 1.00 55.84 104 MET A N 1
ATOM 838 C CA . MET A 1 104 ? -0.217 -10.401 -7.641 1.00 55.84 104 MET A CA 1
ATOM 839 C C . MET A 1 104 ? -0.504 -10.626 -6.163 1.00 55.84 104 MET A C 1
ATOM 841 O O . MET A 1 104 ? 0.042 -9.910 -5.326 1.00 55.84 104 MET A O 1
ATOM 845 N N . ILE A 1 105 ? -1.313 -11.629 -5.848 1.00 57.31 105 ILE A N 1
ATOM 846 C CA . ILE A 1 105 ? -1.287 -12.234 -4.521 1.00 57.31 105 ILE A CA 1
ATOM 847 C C . ILE A 1 105 ? -0.840 -13.669 -4.764 1.00 57.31 105 ILE A C 1
ATOM 849 O O . ILE A 1 105 ? -1.619 -14.500 -5.224 1.00 57.31 105 ILE A O 1
ATOM 853 N N . LEU A 1 106 ? 0.452 -13.948 -4.574 1.00 56.41 106 LEU A N 1
ATOM 854 C CA . LEU A 1 106 ? 0.984 -15.287 -4.832 1.00 56.41 106 LEU A CA 1
ATOM 855 C C . LEU A 1 106 ? 0.246 -16.288 -3.933 1.00 56.41 106 LEU A C 1
ATOM 857 O O . LEU A 1 106 ? -0.023 -15.975 -2.780 1.00 56.41 106 LEU A O 1
ATOM 861 N N . HIS A 1 107 ? -0.056 -17.500 -4.412 1.00 52.34 107 HIS A N 1
ATOM 862 C CA . HIS A 1 107 ? -0.702 -18.516 -3.559 1.00 52.34 107 HIS A CA 1
ATOM 863 C C . HIS A 1 107 ? 0.089 -18.779 -2.281 1.00 52.34 107 HIS A C 1
ATOM 865 O O . HIS A 1 107 ? -0.473 -18.929 -1.205 1.00 52.34 107 HIS A O 1
ATOM 871 N N . SER A 1 108 ? 1.418 -18.818 -2.422 1.00 53.91 108 SER A N 1
ATOM 872 C CA . SER A 1 108 ? 2.338 -18.971 -1.303 1.00 53.91 108 SER A CA 1
ATOM 873 C C . SER A 1 108 ? 2.193 -17.841 -0.294 1.00 53.91 108 SER A C 1
ATOM 875 O O . SER A 1 108 ? 2.362 -18.083 0.895 1.00 53.91 108 SER A O 1
ATOM 877 N N . ASP A 1 109 ? 1.867 -16.637 -0.757 1.00 58.81 109 ASP A N 1
ATOM 878 C CA . ASP A 1 109 ? 1.630 -15.484 0.103 1.00 58.81 109 ASP A CA 1
ATOM 879 C C . ASP A 1 109 ? 0.230 -15.588 0.713 1.00 58.81 109 ASP A C 1
ATOM 881 O O . ASP A 1 109 ? 0.084 -15.381 1.904 1.00 58.81 109 ASP A O 1
ATOM 885 N N . LEU A 1 110 ? -0.797 -16.014 -0.031 1.00 63.84 110 LEU A N 1
ATOM 886 C CA . LEU A 1 110 ? -2.127 -16.271 0.534 1.00 63.84 110 LEU A CA 1
ATOM 887 C C . LEU A 1 110 ? -2.071 -17.293 1.679 1.00 63.84 110 LEU A C 1
ATOM 889 O O . LEU A 1 110 ? -2.590 -17.024 2.758 1.00 63.84 110 LEU A O 1
ATOM 893 N N . ASP A 1 111 ? -1.422 -18.439 1.503 1.00 65.56 111 ASP A N 1
ATOM 894 C CA . ASP A 1 111 ? -1.423 -19.480 2.537 1.00 65.56 111 ASP A CA 1
ATOM 895 C C . ASP A 1 111 ? -0.540 -19.125 3.747 1.00 65.56 111 ASP A C 1
ATOM 897 O O . ASP A 1 111 ? -0.863 -19.516 4.869 1.00 65.56 111 ASP A O 1
ATOM 901 N N . ASN A 1 112 ? 0.551 -18.372 3.546 1.00 66.75 112 ASN A N 1
ATOM 902 C CA . ASN A 1 112 ? 1.549 -18.099 4.592 1.00 66.75 112 ASN A CA 1
ATOM 903 C C . ASN A 1 112 ? 1.553 -16.658 5.128 1.00 66.75 112 ASN A C 1
ATOM 905 O O . ASN A 1 112 ? 2.302 -16.371 6.058 1.00 66.75 112 ASN A O 1
ATOM 909 N N . SER A 1 113 ? 0.758 -15.751 4.559 1.00 72.38 113 SER A N 1
ATOM 910 C CA . SER A 1 113 ? 0.646 -14.371 5.039 1.00 72.38 113 SER A CA 1
ATOM 911 C C . SER A 1 113 ? -0.252 -14.288 6.268 1.00 72.38 113 SER A C 1
ATOM 913 O O . SER A 1 113 ? -1.366 -14.813 6.265 1.00 72.38 113 SER A O 1
ATOM 915 N N . ASP A 1 114 ? 0.178 -13.542 7.279 1.00 78.88 114 ASP A N 1
ATOM 916 C CA . ASP A 1 114 ? -0.651 -13.169 8.430 1.00 78.88 114 ASP A CA 1
ATOM 917 C C . ASP A 1 114 ? -1.552 -11.944 8.143 1.00 78.88 114 ASP A C 1
ATOM 919 O O . ASP A 1 114 ? -2.089 -11.337 9.070 1.00 78.88 114 ASP A O 1
ATOM 923 N N . ALA A 1 115 ? -1.701 -11.529 6.879 1.00 86.88 115 ALA A N 1
ATOM 924 C CA . ALA A 1 115 ? -2.550 -10.402 6.506 1.00 86.88 115 ALA A CA 1
ATOM 925 C C . ALA A 1 115 ? -4.040 -10.763 6.522 1.00 86.88 115 ALA A C 1
ATOM 927 O O . ALA A 1 115 ? -4.457 -11.810 6.029 1.00 86.88 115 ALA A O 1
ATOM 928 N N . ASP A 1 116 ? -4.861 -9.839 7.010 1.00 90.00 116 ASP A N 1
ATOM 929 C CA . ASP A 1 116 ? -6.319 -9.895 6.912 1.00 90.00 116 ASP A CA 1
ATOM 930 C C . ASP A 1 116 ? -6.813 -9.318 5.577 1.00 90.00 116 ASP A C 1
ATOM 932 O O . ASP A 1 116 ? -7.885 -9.683 5.083 1.00 90.00 116 ASP A O 1
ATOM 936 N N . MET A 1 117 ? -6.040 -8.409 4.975 1.00 90.12 117 MET A N 1
ATOM 937 C CA . MET A 1 117 ? -6.388 -7.745 3.720 1.00 90.12 117 MET A CA 1
ATOM 938 C C . MET A 1 117 ? -5.171 -7.342 2.888 1.00 90.12 117 MET A C 1
ATOM 940 O O . MET A 1 117 ? -4.064 -7.165 3.396 1.00 90.12 117 MET A O 1
ATOM 944 N N . PHE A 1 118 ? -5.427 -7.134 1.600 1.00 88.25 118 PHE A N 1
ATOM 945 C CA . PHE A 1 118 ? -4.456 -6.691 0.611 1.00 88.25 118 PHE A CA 1
ATOM 946 C C . PHE A 1 118 ? -4.888 -5.356 0.006 1.00 88.25 118 PHE A C 1
ATOM 948 O O . PHE A 1 118 ? -6.067 -5.168 -0.300 1.00 88.25 118 PHE A O 1
ATOM 955 N N . ILE A 1 119 ? -3.936 -4.450 -0.216 1.00 89.75 119 ILE A N 1
ATOM 956 C CA . ILE A 1 119 ? -4.144 -3.175 -0.915 1.00 89.75 119 ILE A CA 1
ATOM 957 C C . ILE A 1 119 ? -3.220 -3.130 -2.123 1.00 89.75 119 ILE A C 1
ATOM 959 O O . ILE A 1 119 ? -2.012 -3.309 -1.990 1.00 89.75 119 ILE A O 1
ATOM 963 N N . ASN A 1 120 ? -3.780 -2.879 -3.303 1.00 86.31 120 ASN A N 1
ATOM 964 C CA . ASN A 1 120 ? -3.014 -2.815 -4.541 1.00 86.31 120 ASN A CA 1
ATOM 965 C C . ASN A 1 120 ? -2.764 -1.363 -4.944 1.00 86.31 120 ASN A C 1
ATOM 967 O O . ASN A 1 120 ? -3.684 -0.539 -4.930 1.00 86.31 120 ASN A O 1
ATOM 971 N N . THR A 1 121 ? -1.529 -1.057 -5.320 1.00 85.75 121 THR A N 1
ATOM 972 C CA . THR A 1 121 ? -1.084 0.299 -5.626 1.00 85.75 121 THR A CA 1
ATOM 973 C C . THR A 1 121 ? -0.183 0.358 -6.858 1.00 85.75 121 THR A C 1
ATOM 975 O O . THR A 1 121 ? 0.427 -0.628 -7.278 1.00 85.75 121 THR A O 1
ATOM 978 N N . VAL A 1 122 ? -0.101 1.550 -7.444 1.00 83.94 122 VAL A N 1
ATOM 979 C CA . VAL A 1 122 ? 0.843 1.903 -8.507 1.00 83.94 122 VAL A CA 1
ATOM 980 C C . VAL A 1 122 ? 1.554 3.187 -8.112 1.00 83.94 122 VAL A C 1
ATOM 982 O O . VAL A 1 122 ? 0.909 4.195 -7.820 1.00 83.94 122 VAL A O 1
ATOM 985 N N . VAL A 1 123 ? 2.885 3.176 -8.121 1.00 85.31 123 VAL A N 1
ATOM 986 C CA . VAL A 1 123 ? 3.671 4.401 -7.939 1.00 85.31 123 VAL A CA 1
ATOM 987 C C . VAL A 1 123 ? 3.871 5.064 -9.294 1.00 85.31 123 VAL A C 1
ATOM 989 O O . VAL A 1 123 ? 4.370 4.463 -10.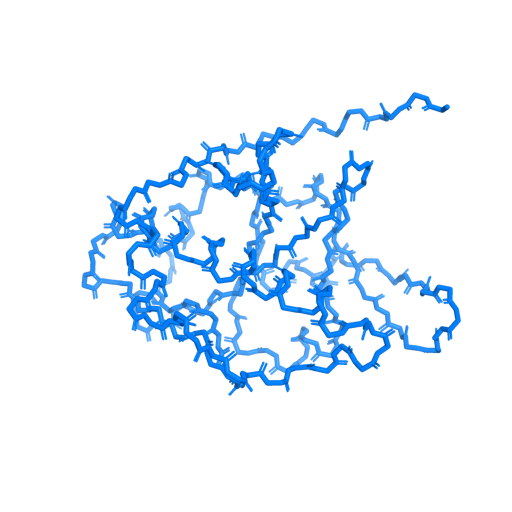242 1.00 85.31 123 VAL A O 1
ATOM 992 N N . HIS A 1 124 ? 3.459 6.322 -9.385 1.00 84.00 124 HIS A N 1
ATOM 993 C CA . HIS A 1 124 ? 3.616 7.154 -10.569 1.00 84.00 124 HIS A CA 1
ATOM 994 C C . HIS A 1 124 ? 4.860 8.013 -10.431 1.00 84.00 124 HIS A C 1
ATOM 996 O O . HIS A 1 124 ? 5.075 8.642 -9.392 1.00 84.00 124 HIS A O 1
ATOM 1002 N N . HIS A 1 125 ? 5.641 8.076 -11.504 1.00 83.62 125 HIS A N 1
ATOM 1003 C CA . HIS A 1 125 ? 6.894 8.815 -11.563 1.00 83.62 125 HIS A CA 1
ATOM 1004 C C . HIS A 1 125 ? 6.776 10.008 -12.512 1.00 83.62 125 HIS A C 1
ATOM 1006 O O . HIS A 1 125 ? 6.096 9.962 -13.546 1.00 83.62 125 HIS A O 1
ATOM 1012 N N . ASP A 1 126 ? 7.454 11.097 -12.161 1.00 79.25 126 ASP A N 1
ATOM 1013 C CA . ASP A 1 126 ? 7.659 12.207 -13.077 1.00 79.25 126 ASP A CA 1
ATOM 1014 C C . ASP A 1 126 ? 8.465 11.725 -14.286 1.00 79.25 126 ASP A C 1
ATOM 1016 O O . ASP A 1 126 ? 9.582 11.235 -14.155 1.00 79.25 126 ASP A O 1
ATOM 1020 N N . HIS A 1 127 ? 7.917 11.911 -15.484 1.00 74.69 127 HIS A N 1
ATOM 1021 C CA . HIS A 1 127 ? 8.514 11.398 -16.716 1.00 74.69 127 HIS A CA 1
ATOM 1022 C C . HIS A 1 127 ? 9.881 12.023 -17.039 1.00 74.69 127 HIS A C 1
ATOM 1024 O O . HIS A 1 127 ? 10.619 11.475 -17.857 1.00 74.69 127 HIS A O 1
ATOM 1030 N N . PHE A 1 128 ? 10.208 13.183 -16.457 1.00 74.69 128 PHE A N 1
ATOM 1031 C CA . PHE A 1 128 ? 11.462 13.888 -16.729 1.00 74.69 128 PHE A CA 1
ATOM 1032 C C . PHE A 1 128 ? 12.584 13.539 -15.753 1.00 74.69 128 PHE A C 1
ATOM 1034 O O . PHE A 1 128 ? 13.743 13.493 -16.165 1.00 74.69 128 PHE A O 1
ATOM 1041 N N . SER A 1 129 ? 12.259 13.342 -14.476 1.00 78.81 129 SER A N 1
ATOM 1042 C CA . SER A 1 129 ? 13.240 13.067 -13.419 1.00 78.81 129 SER A CA 1
ATOM 1043 C C . SER A 1 129 ? 13.241 11.623 -12.923 1.00 78.81 129 SER A C 1
ATOM 1045 O O . SER A 1 129 ? 14.171 11.249 -12.217 1.00 78.81 129 SER A O 1
ATOM 1047 N N . ASP A 1 130 ? 12.235 10.826 -13.297 1.00 72.88 130 ASP A N 1
ATOM 1048 C CA . ASP A 1 130 ? 11.965 9.487 -12.754 1.00 72.88 130 ASP A CA 1
ATOM 1049 C C . ASP A 1 130 ? 11.722 9.481 -11.230 1.00 72.88 130 ASP A C 1
ATOM 1051 O O . ASP A 1 130 ? 11.784 8.454 -10.551 1.00 72.88 130 ASP A O 1
ATOM 1055 N N . GLU A 1 131 ? 11.416 10.651 -10.664 1.00 82.00 131 GLU A N 1
ATOM 1056 C CA . GLU A 1 131 ? 11.098 10.804 -9.249 1.00 82.00 131 GLU A CA 1
ATOM 1057 C C . GLU A 1 131 ? 9.648 10.385 -8.964 1.00 82.00 131 GLU A C 1
ATOM 1059 O O . GLU A 1 131 ? 8.739 10.821 -9.675 1.00 82.00 131 GLU A O 1
ATOM 1064 N N . PRO A 1 132 ? 9.383 9.616 -7.894 1.00 84.38 132 PRO A N 1
ATOM 1065 C CA . PRO A 1 132 ? 8.031 9.188 -7.544 1.00 84.38 132 PRO A 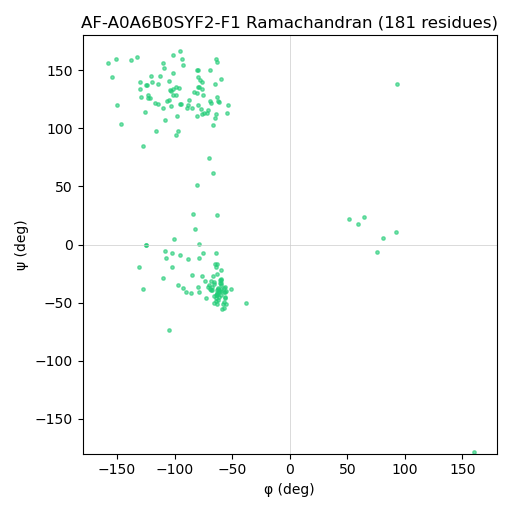CA 1
ATOM 1066 C C . PRO A 1 132 ? 7.181 10.375 -7.057 1.00 84.38 132 PRO A C 1
ATOM 1068 O O . PRO A 1 132 ? 7.535 11.069 -6.104 1.00 84.38 132 PRO A O 1
ATOM 1071 N N . ILE A 1 133 ? 6.035 10.631 -7.686 1.00 86.31 133 ILE A N 1
ATOM 1072 C CA . ILE A 1 133 ? 5.189 11.808 -7.411 1.00 86.31 133 ILE A CA 1
ATOM 1073 C C . ILE A 1 133 ? 3.870 11.474 -6.710 1.00 86.31 133 ILE A C 1
ATOM 1075 O O . ILE A 1 133 ? 3.343 12.301 -5.957 1.00 86.31 133 ILE A O 1
ATOM 1079 N N . SER A 1 134 ? 3.330 10.279 -6.932 1.00 88.69 134 SER A N 1
ATOM 1080 C CA . SER A 1 134 ? 2.059 9.856 -6.344 1.00 88.69 134 SER A CA 1
ATOM 1081 C C . SER A 1 134 ? 1.934 8.343 -6.289 1.00 88.69 134 SER A C 1
ATOM 1083 O O . SER A 1 134 ? 2.526 7.637 -7.098 1.00 88.69 134 SER A O 1
ATOM 1085 N N . VAL A 1 135 ? 1.101 7.867 -5.374 1.00 89.94 135 VAL A N 1
ATOM 1086 C CA . VAL A 1 135 ? 0.665 6.477 -5.263 1.00 89.94 135 VAL A CA 1
ATOM 1087 C C . VAL A 1 135 ? -0.807 6.431 -5.646 1.00 89.94 135 VAL A C 1
ATOM 1089 O O . VAL A 1 135 ? -1.639 7.074 -5.015 1.00 89.94 135 VAL A O 1
ATOM 1092 N N . GLU A 1 136 ? -1.140 5.711 -6.706 1.00 88.19 136 GLU A N 1
ATOM 1093 C CA . GLU A 1 136 ? -2.517 5.398 -7.069 1.00 88.19 136 GLU A CA 1
ATOM 1094 C C . GLU A 1 136 ? -2.935 4.115 -6.358 1.00 88.19 136 GLU A C 1
ATOM 1096 O O . GLU A 1 136 ? -2.328 3.066 -6.557 1.00 88.19 136 GLU A O 1
ATOM 1101 N N . VAL A 1 137 ? -3.968 4.198 -5.526 1.00 88.69 137 VAL A N 1
ATOM 1102 C CA . VAL A 1 137 ? -4.608 3.044 -4.905 1.00 88.69 137 VAL A CA 1
ATOM 1103 C C . VAL A 1 137 ? -5.636 2.494 -5.881 1.00 88.69 137 VAL A C 1
ATOM 1105 O O . VAL A 1 137 ? -6.593 3.179 -6.241 1.00 88.69 137 VAL A O 1
ATOM 1108 N N . ILE A 1 138 ? -5.412 1.256 -6.312 1.00 85.62 138 ILE A N 1
ATOM 1109 C CA . ILE A 1 138 ? -6.272 0.551 -7.266 1.00 85.62 138 ILE A CA 1
ATOM 1110 C C . ILE A 1 138 ? -7.510 -0.009 -6.569 1.00 85.62 138 ILE A C 1
ATOM 1112 O O . ILE A 1 138 ? -8.591 -0.025 -7.148 1.00 85.62 138 ILE A O 1
ATOM 1116 N N . GLY A 1 139 ? -7.337 -0.468 -5.331 1.00 87.12 139 GLY A N 1
ATOM 1117 C CA . GLY A 1 139 ? -8.400 -1.010 -4.499 1.00 87.12 139 GLY A CA 1
ATOM 1118 C C . GLY A 1 139 ? -7.846 -1.870 -3.370 1.00 87.12 139 GLY A C 1
ATOM 1119 O O . GLY A 1 139 ? -6.629 -2.051 -3.236 1.00 87.12 139 GLY A O 1
ATOM 1120 N N . TRP A 1 140 ? -8.750 -2.425 -2.574 1.00 89.44 140 TRP A N 1
ATOM 1121 C CA . TRP A 1 140 ? -8.429 -3.332 -1.475 1.00 89.44 140 TRP A CA 1
ATOM 1122 C C . TRP A 1 140 ? -9.326 -4.573 -1.495 1.00 89.44 140 TRP A C 1
ATOM 1124 O O . TRP A 1 140 ? -10.372 -4.597 -2.143 1.00 89.44 140 TRP A O 1
ATOM 1134 N N . MET A 1 141 ? -8.914 -5.632 -0.806 1.00 88.75 141 MET A N 1
ATOM 1135 C CA . MET A 1 141 ? -9.682 -6.876 -0.719 1.00 88.75 141 MET A CA 1
ATOM 1136 C C . MET A 1 141 ? -9.337 -7.633 0.561 1.00 88.75 141 MET A C 1
ATOM 1138 O O . MET A 1 141 ? -8.176 -7.640 0.976 1.00 88.75 141 MET A O 1
ATOM 1142 N N . LYS A 1 142 ? -10.316 -8.305 1.180 1.00 89.50 142 LYS A N 1
ATOM 1143 C CA . LYS A 1 142 ? -10.024 -9.228 2.288 1.00 89.50 142 LYS A CA 1
ATOM 1144 C C . LYS A 1 142 ? -9.284 -10.457 1.784 1.00 89.50 142 LYS A C 1
ATOM 1146 O O . LYS A 1 142 ? -9.530 -10.937 0.682 1.00 89.50 142 LYS A O 1
ATOM 1151 N N . LYS A 1 143 ? -8.452 -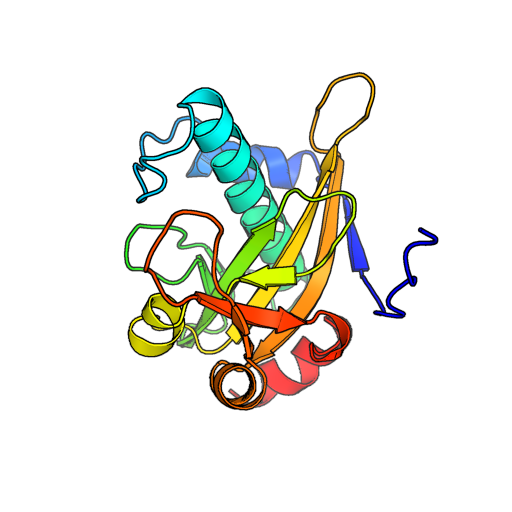11.048 2.634 1.00 86.19 143 LYS A N 1
ATOM 1152 C CA . LYS A 1 143 ? -7.747 -12.283 2.294 1.00 86.19 143 LYS A CA 1
ATOM 1153 C C . LYS A 1 143 ? -8.690 -13.424 1.896 1.00 86.19 143 LYS A C 1
ATOM 1155 O O . LYS A 1 143 ? -8.417 -14.123 0.927 1.00 86.19 143 LYS A O 1
ATOM 1160 N N . GLU A 1 144 ? -9.814 -13.583 2.590 1.00 85.75 144 GLU A N 1
ATOM 1161 C CA . GLU A 1 144 ? -10.822 -14.604 2.262 1.00 85.75 144 GLU A CA 1
ATOM 1162 C C . GLU A 1 144 ? -11.445 -14.386 0.872 1.00 85.75 144 GLU A C 1
ATOM 1164 O O . GLU A 1 144 ? -11.587 -15.333 0.106 1.00 85.75 144 GLU A O 1
ATOM 1169 N N . GLU A 1 145 ? -11.746 -13.135 0.512 1.00 86.75 145 GLU A N 1
ATOM 1170 C CA . GLU A 1 145 ? -12.289 -12.772 -0.806 1.00 86.75 145 GLU A CA 1
ATOM 1171 C C . GLU A 1 145 ? -11.268 -13.026 -1.923 1.00 86.75 145 GLU A C 1
ATOM 1173 O O . GLU A 1 145 ? -11.637 -13.424 -3.029 1.00 86.75 145 GLU A O 1
ATOM 1178 N N . ALA A 1 146 ? -9.978 -12.841 -1.626 1.00 82.00 146 ALA A N 1
ATOM 1179 C CA . ALA A 1 146 ? -8.907 -13.095 -2.577 1.00 82.00 146 ALA A CA 1
ATOM 1180 C C . ALA A 1 146 ? -8.848 -14.570 -2.994 1.00 82.00 146 ALA A C 1
ATOM 1182 O O . ALA A 1 146 ? -8.667 -14.837 -4.178 1.00 82.00 146 ALA A O 1
ATOM 1183 N N . TYR A 1 147 ? -9.077 -15.525 -2.086 1.00 78.75 147 TYR A N 1
ATOM 1184 C CA . TYR A 1 147 ? -9.121 -16.950 -2.449 1.00 78.75 147 TYR A CA 1
ATOM 1185 C C . TYR A 1 147 ? -10.207 -17.271 -3.481 1.00 78.75 147 TYR A C 1
ATOM 1187 O O . TYR A 1 147 ? -9.976 -18.078 -4.379 1.00 78.75 147 TYR A O 1
ATOM 1195 N N . ASP A 1 148 ? -11.369 -16.628 -3.377 1.00 82.81 148 ASP A N 1
ATOM 1196 C CA . ASP 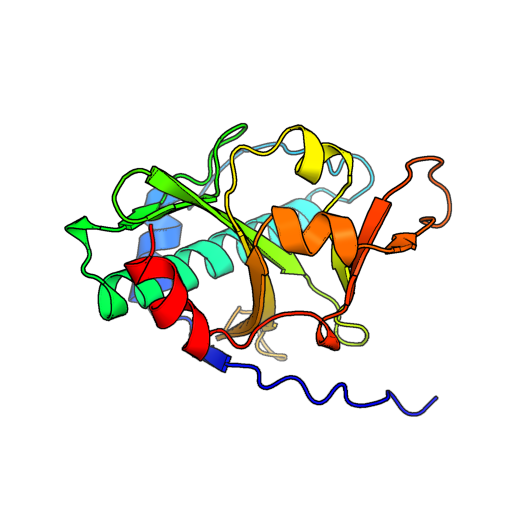A 1 148 ? -12.495 -16.865 -4.285 1.00 82.81 148 ASP A CA 1
ATOM 1197 C C . ASP A 1 148 ? -12.297 -16.209 -5.658 1.00 82.81 148 ASP A C 1
ATOM 1199 O O . ASP A 1 148 ? -12.876 -16.641 -6.659 1.00 82.81 148 ASP A O 1
ATOM 1203 N N . LYS A 1 149 ? -11.521 -15.123 -5.699 1.00 82.31 149 LYS A N 1
ATOM 1204 C CA . LYS A 1 149 ? -11.355 -14.265 -6.878 1.00 82.31 149 LYS A CA 1
ATOM 1205 C C . LYS A 1 149 ? -10.063 -14.496 -7.636 1.00 82.31 149 LYS A C 1
ATOM 1207 O O . LYS A 1 149 ? -9.976 -14.070 -8.787 1.00 82.31 149 LYS A O 1
ATOM 1212 N N . ALA A 1 150 ? -9.068 -15.104 -7.004 1.00 78.62 150 ALA A N 1
ATOM 1213 C CA . ALA A 1 150 ? -7.765 -15.211 -7.616 1.00 78.62 150 ALA A CA 1
ATOM 1214 C C . ALA A 1 150 ? -7.752 -16.274 -8.721 1.00 78.62 150 ALA A C 1
ATOM 1216 O O . ALA A 1 150 ? -8.164 -17.419 -8.535 1.00 78.62 150 ALA A O 1
ATOM 1217 N N . GLU A 1 151 ? -7.259 -15.878 -9.888 1.00 75.88 151 GLU A N 1
ATOM 1218 C CA . GLU A 1 151 ? -7.106 -16.741 -11.050 1.00 75.88 151 GLU A CA 1
ATOM 1219 C C . GLU A 1 151 ? -5.658 -17.227 -11.138 1.00 75.88 151 GLU A C 1
ATOM 1221 O O . GLU A 1 151 ? -4.717 -16.446 -10.983 1.00 75.88 151 GLU A O 1
ATOM 1226 N N . GLU A 1 152 ? -5.472 -18.520 -11.402 1.00 73.56 152 GLU A N 1
ATOM 1227 C CA . GLU A 1 152 ? -4.155 -19.084 -11.687 1.00 73.56 152 GLU A CA 1
ATOM 1228 C C . GLU A 1 152 ? -3.580 -18.463 -12.967 1.00 73.56 152 GLU A C 1
ATOM 1230 O O . GLU A 1 152 ? -4.201 -18.490 -14.035 1.00 73.56 152 GLU A O 1
ATOM 1235 N N . VAL A 1 153 ? -2.361 -17.940 -12.868 1.00 67.56 153 VAL A N 1
ATOM 1236 C CA . VAL A 1 153 ? -1.600 -17.421 -13.998 1.00 67.56 153 VAL A CA 1
ATOM 1237 C C . VAL A 1 153 ? -0.245 -18.105 -14.091 1.00 67.56 153 VAL A C 1
ATOM 1239 O O . VAL A 1 153 ? 0.473 -18.293 -13.106 1.00 67.56 153 VAL A O 1
ATOM 1242 N N . GLN A 1 154 ? 0.123 -18.449 -15.321 1.00 59.62 154 GLN A N 1
ATOM 1243 C CA . GLN A 1 154 ? 1.424 -19.016 -15.632 1.00 59.62 154 GLN A CA 1
ATOM 1244 C C . GLN A 1 154 ? 2.370 -17.894 -16.059 1.00 59.62 154 GLN A C 1
ATOM 1246 O O . GLN A 1 154 ? 2.102 -17.182 -17.031 1.00 59.62 154 GLN A O 1
ATOM 1251 N N . PHE A 1 155 ? 3.484 -17.730 -15.348 1.00 53.97 155 PHE A N 1
ATOM 1252 C CA . PHE A 1 155 ? 4.534 -16.816 -15.786 1.00 53.97 155 PHE A CA 1
ATOM 1253 C C . PHE A 1 155 ? 5.349 -17.470 -16.909 1.00 53.97 155 PHE A C 1
ATOM 1255 O O . PHE A 1 155 ? 5.621 -18.670 -16.888 1.00 53.97 155 PHE A O 1
ATOM 1262 N N . PHE A 1 156 ? 5.759 -16.695 -17.914 1.00 46.28 156 PHE A N 1
ATOM 1263 C CA . PHE A 1 156 ? 6.617 -17.224 -18.973 1.00 46.28 156 PHE A CA 1
ATOM 1264 C C . PHE A 1 156 ? 7.977 -17.639 -18.390 1.00 46.28 156 PHE A C 1
ATOM 1266 O O . PHE A 1 156 ? 8.770 -16.784 -18.003 1.00 46.28 156 PHE A O 1
ATOM 1273 N N . GLY A 1 157 ? 8.261 -18.945 -18.380 1.00 51.00 157 GLY A N 1
ATOM 1274 C CA . GLY A 1 157 ? 9.579 -19.491 -18.034 1.00 51.00 157 GLY A CA 1
ATOM 1275 C C . GLY A 1 157 ? 9.794 -19.865 -16.564 1.00 51.00 157 GLY A C 1
ATOM 1276 O O . GLY A 1 157 ? 10.931 -20.163 -16.207 1.00 51.00 157 GLY A O 1
ATOM 1277 N N . ASP A 1 158 ? 8.742 -19.882 -15.743 1.00 55.59 158 ASP A N 1
ATOM 1278 C CA . ASP A 1 158 ? 8.773 -20.402 -14.372 1.00 55.59 158 ASP A CA 1
ATOM 1279 C C . ASP A 1 158 ? 7.597 -21.375 -14.171 1.00 55.59 158 ASP A C 1
ATOM 1281 O O . ASP A 1 158 ? 6.472 -21.084 -14.577 1.00 55.59 158 ASP A O 1
ATOM 1285 N N . ASP A 1 159 ? 7.865 -22.535 -13.570 1.00 56.59 159 ASP A N 1
ATOM 1286 C CA . ASP A 1 159 ? 6.845 -23.539 -13.231 1.00 56.59 159 ASP A CA 1
ATOM 1287 C C . ASP A 1 159 ? 6.069 -23.150 -11.953 1.00 56.59 159 ASP A C 1
ATOM 1289 O O . ASP A 1 159 ? 5.193 -23.893 -11.503 1.00 56.59 159 ASP A O 1
ATOM 1293 N N . SER A 1 160 ? 6.383 -21.999 -11.341 1.00 56.62 160 SER A N 1
ATOM 1294 C CA . SER A 1 160 ? 5.642 -21.480 -10.194 1.00 56.62 160 SER A CA 1
ATOM 1295 C C . SER A 1 160 ? 4.226 -21.030 -10.585 1.00 56.62 160 SER A C 1
ATOM 1297 O O . SER A 1 160 ? 4.017 -20.168 -11.440 1.00 56.62 160 SER A O 1
ATOM 1299 N N . VAL A 1 161 ? 3.233 -21.630 -9.925 1.00 56.75 161 VAL A N 1
ATOM 1300 C CA . VAL A 1 161 ? 1.822 -21.248 -10.035 1.00 56.75 161 VAL A CA 1
ATOM 1301 C C . VAL A 1 161 ? 1.603 -19.983 -9.212 1.00 56.75 161 VAL A C 1
ATOM 1303 O O . VAL A 1 161 ? 1.772 -19.990 -7.989 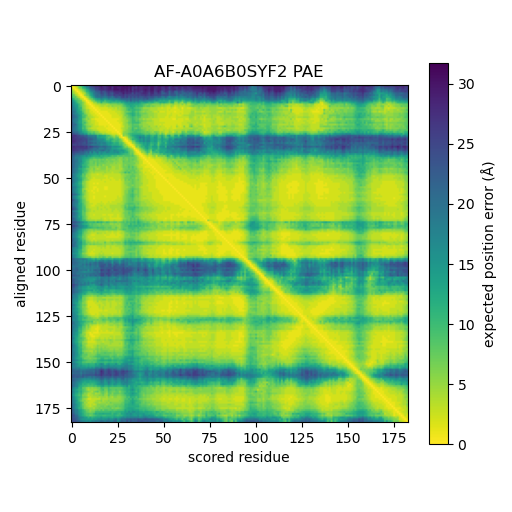1.00 56.75 161 VAL A O 1
ATOM 1306 N N . LYS A 1 162 ? 1.234 -18.887 -9.876 1.00 62.69 162 LYS A N 1
ATOM 13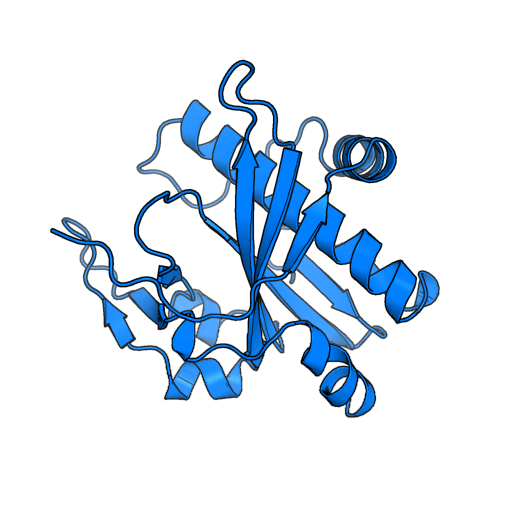07 C CA . LYS A 1 162 ? 0.883 -17.622 -9.223 1.00 62.69 162 LYS A CA 1
ATOM 1308 C C . LYS A 1 162 ? -0.611 -17.392 -9.344 1.00 62.69 162 LYS A C 1
ATOM 1310 O O . LYS A 1 162 ? -1.232 -17.856 -10.292 1.00 62.69 162 LYS A O 1
ATOM 1315 N N . TYR A 1 163 ? -1.171 -16.677 -8.381 1.00 67.00 163 TYR A N 1
ATOM 1316 C CA . TYR A 1 163 ? -2.577 -16.315 -8.394 1.00 67.00 163 TYR A CA 1
ATOM 1317 C C . TYR A 1 163 ? -2.672 -14.798 -8.537 1.00 67.00 163 TYR A C 1
ATOM 1319 O O . TYR A 1 163 ? -1.872 -14.045 -7.971 1.00 67.00 163 TYR A O 1
ATOM 1327 N N . GLU A 1 164 ? -3.600 -14.349 -9.371 1.00 72.62 164 GLU A N 1
ATOM 1328 C CA . GLU A 1 164 ? -3.821 -12.932 -9.624 1.00 72.62 164 GLU A CA 1
ATOM 1329 C C . GLU A 1 164 ? -5.269 -12.552 -9.361 1.00 72.62 164 GLU A C 1
ATOM 1331 O O . GLU A 1 164 ? -6.196 -13.244 -9.774 1.00 72.62 164 GLU A O 1
ATOM 1336 N N . VAL A 1 165 ? -5.459 -11.411 -8.702 1.00 74.50 165 VAL A N 1
ATOM 1337 C CA . VAL A 1 165 ? -6.769 -10.769 -8.566 1.00 74.50 165 VAL A CA 1
ATOM 1338 C C . VAL A 1 165 ? -6.818 -9.600 -9.545 1.00 74.50 165 VAL A C 1
ATOM 1340 O O . VAL A 1 165 ? -5.893 -8.788 -9.630 1.00 74.50 165 VAL A O 1
ATOM 1343 N N . TYR A 1 166 ? -7.890 -9.493 -10.322 1.00 73.88 166 TYR A N 1
ATOM 1344 C CA . TYR A 1 166 ? -8.053 -8.369 -11.240 1.00 73.88 166 TYR A CA 1
ATOM 1345 C C . TYR A 1 166 ? -8.554 -7.135 -10.495 1.00 73.88 166 TYR A C 1
ATOM 1347 O O . TYR A 1 166 ? -9.416 -7.236 -9.628 1.00 73.88 166 TYR A O 1
ATOM 1355 N N . ALA A 1 167 ? -8.089 -5.953 -10.906 1.00 74.12 167 ALA A N 1
ATOM 1356 C CA . ALA A 1 167 ? -8.505 -4.678 -10.319 1.00 74.12 167 ALA A CA 1
ATOM 1357 C C . ALA A 1 167 ? -10.039 -4.513 -10.245 1.00 74.12 167 ALA A C 1
ATOM 1359 O O . ALA A 1 167 ? -10.560 -4.045 -9.243 1.00 74.12 167 ALA A O 1
ATOM 1360 N N . LYS A 1 168 ? -10.773 -4.984 -11.266 1.00 77.19 168 LYS A N 1
ATOM 1361 C CA . LYS A 1 168 ? -12.251 -4.950 -11.327 1.00 77.19 168 LYS A CA 1
ATOM 1362 C C . LYS A 1 168 ? -12.958 -5.698 -10.184 1.00 77.19 168 LYS A C 1
ATOM 1364 O O . LYS A 1 168 ? -14.153 -5.505 -9.997 1.00 77.19 168 LYS A O 1
ATOM 1369 N N . ASP A 1 169 ? -12.266 -6.634 -9.537 1.00 81.88 169 ASP A N 1
ATOM 1370 C CA . ASP A 1 169 ? -12.807 -7.455 -8.455 1.00 81.88 169 ASP A CA 1
ATOM 1371 C C . ASP A 1 169 ? -12.467 -6.871 -7.077 1.00 81.88 169 ASP A C 1
ATOM 1373 O O . ASP A 1 169 ? -12.995 -7.357 -6.082 1.00 81.88 169 ASP A O 1
ATOM 1377 N N . MET A 1 170 ? -11.610 -5.846 -7.013 1.00 84.38 170 MET A N 1
ATOM 1378 C CA . MET A 1 170 ? -11.228 -5.175 -5.772 1.00 84.38 170 MET A CA 1
ATOM 1379 C C . MET A 1 170 ? -12.285 -4.158 -5.337 1.00 84.38 170 MET A C 1
ATOM 1381 O O . MET A 1 170 ? -12.970 -3.555 -6.164 1.00 84.38 170 MET A O 1
ATOM 1385 N N . ASN A 1 171 ? -12.383 -3.951 -4.027 1.00 88.50 171 ASN A N 1
ATOM 1386 C CA . ASN A 1 171 ? -13.241 -2.936 -3.433 1.00 88.50 171 ASN A CA 1
ATOM 1387 C C . ASN A 1 171 ? -12.576 -1.554 -3.527 1.00 88.50 171 ASN A C 1
ATOM 1389 O O . ASN A 1 171 ? -11.345 -1.438 -3.481 1.00 88.50 171 ASN A O 1
ATOM 1393 N N . ASP A 1 172 ? -13.394 -0.506 -3.611 1.00 87.94 172 ASP A N 1
ATOM 1394 C CA . ASP A 1 172 ? -12.926 0.882 -3.574 1.00 87.94 172 ASP A CA 1
ATOM 1395 C C . ASP A 1 172 ? -12.301 1.186 -2.204 1.00 87.94 172 ASP A C 1
ATOM 1397 O O . ASP A 1 172 ? -12.823 0.777 -1.161 1.00 87.94 172 ASP A O 1
ATOM 1401 N N . ILE A 1 173 ? -11.172 1.898 -2.194 1.00 87.25 173 ILE A N 1
ATOM 1402 C CA . ILE A 1 173 ? -10.465 2.258 -0.963 1.00 87.25 173 ILE A CA 1
ATOM 1403 C C . ILE A 1 173 ? -11.332 3.087 -0.017 1.00 87.25 173 ILE A C 1
ATOM 1405 O O . ILE A 1 173 ? -11.204 2.935 1.195 1.00 87.25 173 ILE A O 1
ATOM 1409 N N . ASP A 1 174 ? -12.272 3.880 -0.529 1.00 84.19 174 ASP A N 1
ATOM 1410 C CA . ASP A 1 174 ? -13.175 4.671 0.313 1.00 84.19 174 ASP A CA 1
ATOM 1411 C C . ASP A 1 174 ? -14.081 3.779 1.190 1.00 84.19 174 ASP A C 1
ATOM 1413 O O . ASP A 1 174 ? -14.500 4.167 2.288 1.00 84.19 174 ASP A O 1
ATOM 1417 N N . GLU A 1 175 ? -14.335 2.539 0.760 1.00 86.25 175 GLU A N 1
ATOM 1418 C CA . GLU A 1 175 ? -15.145 1.568 1.498 1.00 86.25 175 GLU A CA 1
ATOM 1419 C C . GLU A 1 175 ? -14.385 0.885 2.641 1.00 86.25 175 GLU A C 1
ATOM 1421 O O . GLU A 1 175 ? -15.014 0.245 3.491 1.00 86.25 175 GLU A O 1
ATOM 1426 N N . ILE A 1 176 ? -13.057 1.041 2.720 1.00 86.31 176 ILE A N 1
ATOM 1427 C CA . ILE A 1 176 ? -12.232 0.349 3.719 1.00 86.31 176 ILE A CA 1
ATOM 1428 C C . ILE A 1 176 ? -12.648 0.714 5.151 1.00 86.31 176 ILE A C 1
ATOM 1430 O O . ILE A 1 176 ? -12.660 -0.137 6.041 1.00 86.31 176 ILE A O 1
ATOM 1434 N N . THR A 1 177 ? -13.099 1.954 5.374 1.00 79.44 177 THR A N 1
ATOM 1435 C CA . THR A 1 177 ? -13.590 2.430 6.679 1.00 79.44 177 THR A CA 1
ATOM 1436 C C . THR A 1 177 ? -14.782 1.633 7.200 1.00 79.44 177 THR A C 1
ATOM 1438 O O . THR A 1 177 ? -14.895 1.400 8.405 1.00 79.44 177 THR A O 1
ATOM 1441 N N . ASN A 1 178 ? -15.664 1.176 6.308 1.00 78.88 178 ASN A N 1
ATOM 1442 C CA . ASN A 1 178 ? -16.843 0.400 6.689 1.00 78.88 178 ASN A CA 1
ATOM 1443 C C . ASN A 1 178 ? -16.456 -0.959 7.265 1.00 78.88 178 ASN A C 1
ATOM 1445 O O . ASN A 1 178 ? -17.197 -1.526 8.064 1.00 78.88 178 ASN A O 1
ATOM 1449 N N . VAL A 1 179 ? -15.298 -1.473 6.860 1.00 78.44 179 VAL A N 1
ATOM 1450 C CA . VAL A 1 179 ? -14.816 -2.797 7.237 1.00 78.44 179 VAL A CA 1
ATOM 1451 C C . VAL A 1 179 ? -13.849 -2.722 8.407 1.00 78.44 179 VAL A C 1
ATOM 1453 O O . VAL A 1 179 ? -13.915 -3.569 9.290 1.00 78.44 179 VAL A O 1
ATOM 1456 N N . LEU A 1 180 ? -13.035 -1.670 8.488 1.00 78.69 180 LEU A N 1
ATOM 1457 C CA . LEU A 1 180 ? -12.161 -1.422 9.635 1.00 78.69 180 LEU A CA 1
ATOM 1458 C C . LEU A 1 180 ? -12.930 -1.247 10.953 1.00 78.69 180 LEU A C 1
ATOM 1460 O O . LEU A 1 180 ? -12.433 -1.649 11.993 1.00 78.69 180 LEU A O 1
ATOM 1464 N N . ASN A 1 181 ? -14.161 -0.727 10.913 1.00 65.69 181 ASN A N 1
ATOM 1465 C CA . ASN A 1 181 ? -15.035 -0.631 12.092 1.00 65.69 181 ASN A CA 1
ATOM 1466 C C . ASN A 1 181 ? -15.668 -1.972 12.528 1.00 65.69 181 ASN A C 1
ATOM 1468 O O . ASN A 1 181 ? -16.383 -2.008 13.531 1.00 65.69 181 ASN A O 1
ATOM 1472 N N . LEU A 1 182 ? -15.498 -3.043 11.744 1.00 60.34 182 LEU A N 1
ATOM 1473 C CA . LEU A 1 182 ? -16.061 -4.373 12.013 1.00 60.34 182 LEU A CA 1
ATOM 1474 C C . LEU A 1 182 ? -15.031 -5.362 12.579 1.00 60.34 182 LEU A C 1
ATOM 1476 O O . LEU A 1 182 ? -15.422 -6.472 12.948 1.00 60.34 182 LEU A O 1
ATOM 1480 N N . PHE A 1 183 ? -13.758 -4.967 12.624 1.00 56.06 183 PHE A N 1
ATOM 1481 C CA . PHE A 1 183 ? -12.684 -5.671 13.322 1.00 56.06 183 PHE A CA 1
ATOM 1482 C C . PHE A 1 183 ? -12.579 -5.184 14.773 1.00 56.06 183 PHE A C 1
ATOM 1484 O O . PHE A 1 183 ? -12.246 -6.026 15.639 1.00 56.06 183 PHE A O 1
#

pLDDT: mean 75.19, std 16.68, range [30.83, 95.5]

Sequence (183 aa):
MSGKQVDTATTSLRITDSIRRDYEVKFGNTDIKWGDYYRSEDERNSHRRDGFLAEATLVDMFEKMIGEENVNWLGNEGEVDIRLFGSVGVEVKSRQDSTEYRSMILHSDLDNSDADMFINTVVHHDHFSDEPISVEVIGWMKKEEAYDKAEEVQFFGDDSVKYEVYAKDMNDIDEITNVLNLF

Mean predicted aligned er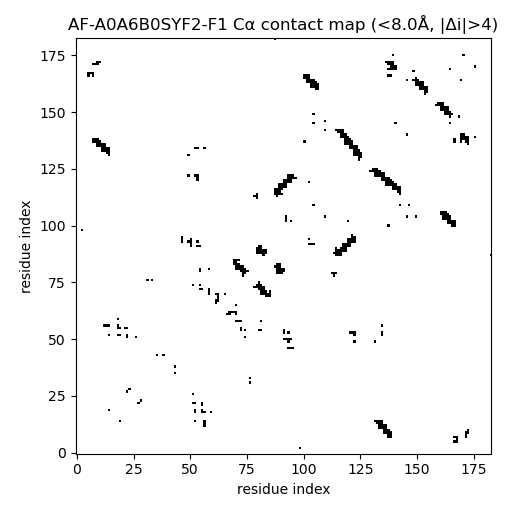ror: 8.59 Å

Foldseek 3Di:
DPFDPQPFPKDKFWQDPVLVVVLCVPPVPDPADDDPPVDDPVVVVVLLSQQSSLLSRVLVVCCVVPNNVQWDQDCHPLAAGIGGNNQAGEHEAEDDDPGFQKAWDFVCCLVRPPHQKYWYWYFDADPPPRHTTIIMTLAMDGSVLQVVAWDWDDDPPDPRTTTIHGSNSHHHPVCVVVVSVVD